Protein AF-A0A950Z7H7-F1 (afdb_monomer_lite)

Secondary structure (DSSP, 8-state):
-PPPHHHHHHHHHS-HHHHHHHHHHHHHHHHT--B---S-SS--GGGHHHHHHHHHT-SS-EEEEEEE-SSHHHHHHHHHHHHHH--EEEEEE--S-TTSPP-HHHHHHS-EEEEEEEPPPSEEEETTEEEE-GGGEEEEPP-S-EEESS-EET-S-TT--PPTT---EEES-BTTBS---EEEEEEEEE--TTEEEEEEEEE-SB-TTEEEEEEETTT--EEEEEESPPP-SS-EEEEE-PPTT--SEEEEEEEE---STTB-EEEEPPEEEEPPTT--

Foldseek 3Di:
DDDDPVVLCVLQVDAVCRVCVVVQVVLCVVVVAEEDEDPAQAFAQVCLVVVLVVQAVDLFKHKYKHFDQVDPRSVVRVVVNCVVFVKDWRDKAAFPCNPDHDDPSCSVRTTIITIIIGGHDQWHDDPNFIWGRPVQFPWFWDDPDKDDDQKDQVQDDPVADDDPPQRFKIKNHDPVGNQGWDKIKDDFTFDDLQWWKKKKKAFFPWQAQKKKFKAQPVPRHTQDIDHRPDHDPHIIIGTHNGDPPRDRTIMMMITFPDRDHRGMMMIGGMGIGHDPPPDD

pLDDT: mean 88.76, std 9.27, range [35.31, 98.31]

Radius of gyration: 23.66 Å; chains: 1; bounding box: 59×32×72 Å

Structure (mmCIF, N/CA/C/O backbone):
data_AF-A0A950Z7H7-F1
#
_entry.id   AF-A0A950Z7H7-F1
#
loop_
_atom_site.group_PDB
_atom_site.id
_atom_site.type_symbol
_atom_site.label_atom_id
_atom_site.label_alt_id
_atom_site.label_comp_id
_atom_site.label_asym_id
_atom_site.label_entity_id
_atom_site.label_seq_id
_atom_site.pdbx_PDB_ins_code
_atom_site.Cartn_x
_atom_site.Cartn_y
_atom_site.Cartn_z
_atom_site.occupancy
_atom_site.B_iso_or_equiv
_atom_site.auth_seq_id
_atom_site.auth_comp_id
_atom_site.auth_asym_id
_atom_site.auth_atom_id
_atom_site.pdbx_PDB_model_num
ATOM 1 N N . ALA A 1 1 ? 33.007 -2.041 -35.325 1.00 54.66 1 ALA A N 1
ATOM 2 C CA . ALA A 1 1 ? 32.155 -2.852 -36.220 1.00 54.66 1 ALA A CA 1
ATOM 3 C C . ALA A 1 1 ? 31.068 -1.957 -36.810 1.00 54.66 1 ALA A C 1
ATOM 5 O O . ALA A 1 1 ? 30.494 -1.171 -36.066 1.00 54.66 1 ALA A O 1
ATOM 6 N N . VAL A 1 2 ? 30.820 -2.013 -38.122 1.00 58.00 2 VAL A N 1
ATOM 7 C CA . VAL A 1 2 ? 29.750 -1.230 -38.767 1.00 58.00 2 VAL A CA 1
ATOM 8 C C . VAL A 1 2 ? 28.427 -1.964 -38.553 1.00 58.00 2 VAL A C 1
ATOM 10 O O . VAL A 1 2 ? 28.288 -3.114 -38.966 1.00 58.00 2 VAL A O 1
ATOM 13 N N . ILE A 1 3 ? 27.462 -1.327 -37.889 1.00 60.28 3 ILE A N 1
ATOM 14 C CA . ILE A 1 3 ? 26.111 -1.880 -37.741 1.00 60.28 3 ILE A CA 1
ATOM 15 C C . ILE A 1 3 ? 25.432 -1.806 -39.107 1.00 60.28 3 ILE A C 1
ATOM 17 O O . ILE A 1 3 ? 25.243 -0.722 -39.655 1.00 60.28 3 ILE A O 1
ATOM 21 N N . SER A 1 4 ? 25.085 -2.959 -39.683 1.00 69.50 4 SER A N 1
ATOM 22 C CA . SER A 1 4 ? 24.362 -2.978 -40.955 1.00 69.50 4 SER A CA 1
ATOM 23 C C . SER A 1 4 ? 22.941 -2.436 -40.775 1.00 69.50 4 SER A C 1
ATOM 25 O O . SER A 1 4 ? 22.287 -2.710 -39.767 1.00 69.50 4 SER A O 1
ATOM 27 N N . TYR A 1 5 ? 22.430 -1.731 -41.787 1.00 65.19 5 TYR A N 1
ATOM 28 C CA . TYR A 1 5 ? 21.062 -1.198 -41.816 1.00 65.19 5 TYR A CA 1
ATOM 29 C C . TYR A 1 5 ? 20.022 -2.279 -41.455 1.00 65.19 5 TYR A C 1
ATOM 31 O O . TYR A 1 5 ? 19.101 -2.022 -40.694 1.00 65.19 5 TYR A O 1
ATOM 39 N N . LYS A 1 6 ? 20.229 -3.537 -41.875 1.00 69.69 6 LYS A N 1
ATOM 40 C CA . LYS A 1 6 ? 19.340 -4.671 -41.560 1.00 69.69 6 LYS A CA 1
ATOM 41 C C . LYS A 1 6 ? 19.184 -4.944 -40.057 1.00 69.69 6 LYS A C 1
ATOM 43 O O . LYS A 1 6 ? 18.084 -5.277 -39.627 1.00 69.69 6 LYS A O 1
ATOM 48 N N . LEU A 1 7 ? 20.248 -4.794 -39.266 1.00 69.19 7 LEU A N 1
ATOM 49 C CA . LEU A 1 7 ? 20.199 -5.005 -37.812 1.00 69.19 7 LEU A CA 1
ATOM 50 C C . LEU A 1 7 ? 19.358 -3.929 -37.115 1.00 69.19 7 LEU A C 1
ATOM 52 O O . LEU A 1 7 ? 18.603 -4.228 -36.193 1.00 69.19 7 LEU A O 1
ATOM 56 N N . VAL A 1 8 ? 19.413 -2.698 -37.620 1.00 67.25 8 VAL A N 1
ATOM 57 C CA . VAL A 1 8 ? 18.597 -1.585 -37.124 1.00 67.25 8 VAL A CA 1
ATOM 58 C C . VAL A 1 8 ? 17.106 -1.861 -37.329 1.00 67.25 8 VAL A C 1
ATOM 60 O O . VAL A 1 8 ? 16.332 -1.728 -36.384 1.00 67.25 8 VAL A O 1
ATOM 63 N N . PHE A 1 9 ? 16.699 -2.348 -38.509 1.00 77.44 9 PHE A N 1
ATOM 64 C CA . PHE A 1 9 ? 15.294 -2.716 -38.756 1.00 77.44 9 PHE A CA 1
ATOM 65 C C . PHE A 1 9 ? 14.807 -3.822 -37.828 1.00 77.44 9 PHE A C 1
ATOM 67 O O . PHE A 1 9 ? 13.659 -3.785 -37.397 1.00 77.44 9 PHE A O 1
ATOM 74 N N . ILE A 1 10 ? 15.658 -4.796 -37.500 1.00 75.88 10 ILE A N 1
ATOM 75 C CA . ILE A 1 10 ? 15.305 -5.842 -36.532 1.00 75.88 10 ILE A CA 1
ATOM 76 C C . ILE A 1 10 ? 15.032 -5.215 -35.160 1.00 75.88 10 ILE A C 1
ATOM 78 O O . ILE A 1 10 ? 14.005 -5.509 -34.552 1.00 75.88 10 ILE A O 1
ATOM 82 N N . GLY A 1 11 ? 15.896 -4.299 -34.719 1.00 73.75 11 GLY A N 1
ATOM 83 C CA . GLY A 1 11 ? 15.723 -3.564 -33.468 1.00 73.75 11 GLY A CA 1
ATOM 84 C C . GLY A 1 11 ? 14.460 -2.704 -33.408 1.00 73.75 11 GLY A C 1
ATOM 85 O O . GLY A 1 11 ? 13.830 -2.619 -32.356 1.00 73.75 11 GLY A O 1
ATOM 86 N N . MET A 1 12 ? 14.066 -2.111 -34.536 1.00 80.50 12 MET A N 1
ATOM 87 C CA . MET A 1 12 ? 12.896 -1.233 -34.653 1.00 80.50 12 MET A CA 1
ATOM 88 C C . MET A 1 12 ? 11.562 -1.976 -34.807 1.00 80.50 12 MET A C 1
ATOM 90 O O . MET A 1 12 ? 10.513 -1.376 -34.595 1.00 80.50 12 MET A O 1
ATOM 94 N N . ARG A 1 13 ? 11.572 -3.258 -35.197 1.00 85.56 13 ARG A N 1
ATOM 95 C CA . ARG A 1 13 ? 10.343 -4.013 -35.512 1.00 85.56 13 ARG A CA 1
ATOM 96 C C . ARG A 1 13 ? 9.422 -4.232 -34.319 1.00 85.56 13 ARG A C 1
ATOM 98 O O . ARG A 1 13 ? 8.215 -4.313 -34.509 1.00 85.56 13 ARG A O 1
ATOM 105 N N . VAL A 1 14 ? 9.990 -4.387 -33.127 1.00 83.88 14 VAL A N 1
ATOM 106 C CA . VAL A 1 14 ? 9.240 -4.687 -31.903 1.00 83.88 14 VAL A CA 1
ATOM 107 C C . VAL A 1 14 ? 9.740 -3.761 -30.799 1.00 83.88 14 VAL A C 1
ATOM 109 O O . VAL A 1 14 ? 10.944 -3.796 -30.516 1.00 83.88 14 VAL A O 1
ATOM 112 N N . PRO A 1 15 ? 8.865 -2.952 -30.172 1.00 87.00 15 PRO A N 1
ATOM 113 C CA . PRO A 1 15 ? 9.229 -2.122 -29.031 1.00 87.00 15 PRO A CA 1
ATOM 114 C C . PRO A 1 15 ? 9.912 -2.940 -27.938 1.00 87.00 15 PRO A C 1
ATOM 116 O O . PRO A 1 15 ? 9.548 -4.087 -27.678 1.00 87.00 15 PRO A O 1
ATOM 119 N N . ILE A 1 16 ? 10.896 -2.353 -27.259 1.00 87.56 16 ILE A N 1
ATOM 120 C CA . ILE A 1 16 ? 11.647 -3.081 -26.233 1.00 87.56 16 ILE A CA 1
ATOM 121 C C . ILE A 1 16 ? 10.755 -3.602 -25.098 1.00 87.56 16 ILE A C 1
ATOM 123 O O . ILE A 1 16 ? 10.965 -4.722 -24.644 1.00 87.56 16 ILE A O 1
ATOM 127 N N . LYS A 1 17 ? 9.716 -2.849 -24.718 1.00 86.19 17 LYS A N 1
ATOM 128 C CA . LYS A 1 17 ? 8.725 -3.267 -23.714 1.00 86.19 17 LYS A CA 1
ATOM 129 C C . LYS A 1 17 ? 8.019 -4.563 -24.109 1.00 86.19 17 LYS A C 1
ATOM 131 O O . LYS A 1 17 ? 7.853 -5.461 -23.293 1.00 86.19 17 LYS A O 1
ATOM 136 N N . ASP A 1 18 ? 7.681 -4.709 -25.386 1.00 90.19 18 ASP A N 1
ATOM 137 C CA . ASP A 1 18 ? 7.044 -5.930 -25.882 1.00 90.19 18 ASP A CA 1
ATOM 138 C C . ASP A 1 18 ? 8.010 -7.115 -25.864 1.00 90.19 18 ASP A C 1
ATOM 140 O O . ASP A 1 18 ? 7.609 -8.228 -25.529 1.00 90.19 18 ASP A O 1
ATOM 144 N N . ARG A 1 19 ? 9.297 -6.875 -26.148 1.00 90.62 19 ARG A N 1
ATOM 145 C CA . ARG A 1 19 ? 10.341 -7.905 -26.032 1.00 90.62 19 ARG A CA 1
ATOM 146 C C . ARG A 1 19 ? 10.589 -8.322 -24.581 1.00 90.62 19 ARG A C 1
ATOM 148 O O . ARG A 1 19 ? 10.827 -9.499 -24.325 1.00 90.62 19 ARG A O 1
ATOM 155 N N . ALA A 1 20 ? 10.534 -7.376 -23.647 1.00 94.19 20 ALA A N 1
ATOM 156 C CA . ALA A 1 20 ? 10.809 -7.613 -22.235 1.00 94.19 20 ALA A CA 1
ATOM 157 C C . ALA A 1 20 ? 9.618 -8.215 -21.470 1.00 94.19 20 ALA A C 1
ATOM 159 O O . ALA A 1 20 ? 9.808 -8.758 -20.389 1.00 94.19 20 ALA A O 1
ATOM 160 N N . ARG A 1 21 ? 8.405 -8.203 -22.032 1.00 94.88 21 ARG A N 1
ATOM 161 C CA . ARG A 1 21 ? 7.162 -8.568 -21.332 1.00 94.88 21 ARG A CA 1
ATOM 162 C C . ARG A 1 21 ? 7.203 -9.902 -20.577 1.00 94.88 21 ARG A C 1
ATOM 164 O O . ARG A 1 21 ? 6.773 -9.970 -19.432 1.00 94.88 21 ARG A O 1
ATOM 171 N N . THR A 1 22 ? 7.726 -10.962 -21.198 1.00 96.00 22 THR A N 1
ATOM 172 C CA . THR A 1 22 ? 7.814 -12.286 -20.541 1.00 96.00 22 THR A CA 1
ATOM 173 C C . THR A 1 22 ? 8.810 -12.262 -19.378 1.00 96.00 22 THR A C 1
ATOM 175 O O . THR A 1 22 ? 8.569 -12.851 -18.328 1.00 96.00 22 THR A O 1
ATOM 178 N N . TYR A 1 23 ? 9.922 -11.544 -19.552 1.00 97.00 23 TYR A N 1
ATOM 179 C CA . TYR A 1 23 ? 10.919 -11.347 -18.504 1.00 97.00 23 TYR A CA 1
ATOM 180 C C . TYR A 1 23 ? 10.338 -10.537 -17.336 1.00 97.00 23 TYR A C 1
ATOM 182 O O . TYR A 1 23 ? 10.533 -10.892 -16.178 1.00 97.00 23 TYR A O 1
ATOM 190 N N . GLU A 1 24 ? 9.584 -9.482 -17.638 1.00 97.06 24 GLU A N 1
ATOM 191 C CA . GLU A 1 24 ? 8.926 -8.616 -16.658 1.00 97.06 24 GLU A CA 1
ATOM 192 C C . GLU A 1 24 ? 7.873 -9.353 -15.828 1.00 97.06 24 GLU A C 1
ATOM 194 O O . GLU A 1 24 ? 7.831 -9.178 -14.612 1.00 97.06 24 GLU A O 1
ATOM 199 N N . GLN A 1 25 ? 7.076 -10.225 -16.451 1.00 94.88 25 GLN A N 1
ATOM 200 C CA . GLN A 1 25 ? 6.118 -11.076 -15.738 1.00 94.88 25 GLN A CA 1
ATOM 201 C C . GLN A 1 25 ? 6.824 -11.977 -14.718 1.00 94.88 25 GLN A C 1
ATOM 203 O O . GLN A 1 25 ? 6.501 -11.933 -13.530 1.00 94.88 25 GLN A O 1
ATOM 208 N N . ALA A 1 26 ? 7.853 -12.710 -15.153 1.00 96.31 26 ALA A N 1
ATOM 209 C CA . ALA A 1 26 ? 8.643 -13.561 -14.265 1.00 96.31 26 ALA A CA 1
ATOM 210 C C . ALA A 1 26 ? 9.345 -12.755 -13.155 1.00 96.31 26 ALA A C 1
ATOM 212 O O . ALA A 1 26 ? 9.482 -13.222 -12.023 1.00 96.31 26 ALA A O 1
ATOM 213 N N . LEU A 1 27 ? 9.785 -11.531 -13.462 1.00 96.25 27 LEU A N 1
ATOM 214 C CA . LEU A 1 27 ? 10.425 -10.646 -12.496 1.00 96.25 27 LEU A CA 1
ATOM 215 C C . LEU A 1 27 ? 9.446 -10.178 -11.409 1.00 96.25 27 LEU A C 1
ATOM 217 O O . LEU A 1 27 ? 9.789 -10.249 -10.229 1.00 96.25 27 LEU A O 1
ATOM 221 N N . THR A 1 28 ? 8.242 -9.732 -11.777 1.00 92.94 28 THR A N 1
ATOM 222 C CA . THR A 1 28 ? 7.210 -9.318 -10.811 1.00 92.94 28 THR A CA 1
ATOM 223 C C . THR A 1 28 ? 6.776 -10.474 -9.916 1.00 92.94 28 THR A C 1
ATOM 225 O O . THR A 1 28 ? 6.607 -10.271 -8.714 1.00 92.94 28 THR A O 1
ATOM 228 N N . GLU A 1 29 ? 6.651 -11.687 -10.458 1.00 90.06 29 GLU A N 1
ATOM 229 C CA . GLU A 1 29 ? 6.349 -12.884 -9.666 1.00 90.06 29 GLU A CA 1
ATOM 230 C C . GLU A 1 29 ? 7.465 -13.200 -8.663 1.00 90.06 29 GLU A C 1
ATOM 232 O O . GLU A 1 29 ? 7.196 -13.412 -7.479 1.00 90.06 29 GLU A O 1
ATOM 237 N N . ARG A 1 30 ? 8.727 -13.176 -9.112 1.00 94.56 30 ARG A N 1
ATOM 238 C CA . ARG A 1 30 ? 9.887 -13.485 -8.267 1.00 94.56 30 ARG A CA 1
ATOM 239 C C . ARG A 1 30 ? 10.104 -12.455 -7.163 1.00 94.56 30 ARG A C 1
ATOM 241 O O . ARG A 1 30 ? 10.389 -12.822 -6.027 1.00 94.56 30 ARG A O 1
ATOM 248 N N . GLU A 1 31 ? 10.021 -11.171 -7.494 1.00 93.06 31 GLU A N 1
ATOM 249 C CA . GLU A 1 31 ? 10.290 -10.087 -6.543 1.00 93.06 31 GLU A CA 1
ATOM 250 C C . GLU A 1 31 ? 9.068 -9.714 -5.696 1.00 93.06 31 GLU A C 1
ATOM 252 O O . GLU A 1 31 ? 9.228 -8.981 -4.716 1.00 93.06 31 GLU A O 1
ATOM 257 N N . GLN A 1 32 ? 7.876 -10.203 -6.063 1.00 89.56 32 GLN A N 1
ATOM 258 C CA . GLN A 1 32 ? 6.591 -9.856 -5.447 1.00 89.56 32 GLN A CA 1
ATOM 259 C C . GLN A 1 32 ? 6.361 -8.338 -5.392 1.00 89.56 32 GLN A C 1
ATOM 261 O O . GLN A 1 32 ? 5.875 -7.801 -4.399 1.00 89.56 32 GLN A O 1
ATOM 266 N N . ALA A 1 33 ? 6.752 -7.641 -6.459 1.00 90.12 33 ALA A N 1
ATOM 267 C CA . ALA A 1 33 ? 6.661 -6.192 -6.573 1.00 90.12 33 ALA A CA 1
ATOM 268 C C . ALA A 1 33 ? 6.187 -5.804 -7.985 1.00 90.12 33 ALA A C 1
ATOM 270 O O . ALA A 1 33 ? 6.689 -6.355 -8.977 1.00 90.12 33 ALA A O 1
ATOM 271 N N . PRO A 1 34 ? 5.219 -4.879 -8.108 1.00 92.31 34 PRO A N 1
ATOM 272 C CA . PRO A 1 34 ? 4.720 -4.454 -9.406 1.00 92.31 34 PRO A CA 1
ATOM 273 C C . PRO A 1 34 ? 5.768 -3.620 -10.148 1.00 92.31 34 PRO A C 1
ATOM 275 O O . PRO A 1 34 ? 6.518 -2.849 -9.545 1.00 92.31 34 PRO A O 1
ATOM 278 N N . ILE A 1 35 ? 5.783 -3.744 -11.476 1.00 94.69 35 ILE A N 1
ATOM 279 C CA . ILE A 1 35 ? 6.548 -2.846 -12.342 1.00 94.69 35 ILE A CA 1
ATOM 280 C C . ILE A 1 35 ? 5.757 -1.555 -12.561 1.00 94.69 35 ILE A C 1
ATOM 282 O O . ILE A 1 35 ? 4.585 -1.583 -12.938 1.00 94.69 35 ILE A O 1
ATOM 286 N N . VAL A 1 36 ? 6.412 -0.418 -12.342 1.00 93.06 36 VAL A N 1
ATOM 287 C CA . VAL A 1 36 ? 5.852 0.923 -12.518 1.00 93.06 36 VAL A CA 1
ATOM 288 C C . VAL A 1 36 ? 6.721 1.685 -13.502 1.00 93.06 36 VAL A C 1
ATOM 290 O O . VAL A 1 36 ? 7.908 1.885 -13.260 1.00 93.06 36 VAL A O 1
ATOM 293 N N . TYR A 1 37 ? 6.126 2.126 -14.609 1.00 91.12 37 TYR A N 1
ATOM 294 C CA . TYR A 1 37 ? 6.821 2.938 -15.603 1.00 91.12 37 TYR A CA 1
ATOM 295 C C . TYR A 1 37 ? 6.697 4.424 -15.244 1.00 91.12 37 TYR A C 1
ATOM 297 O O . TYR A 1 37 ? 5.590 4.964 -15.305 1.00 91.12 37 TYR A O 1
ATOM 305 N N . PRO A 1 38 ? 7.795 5.101 -14.875 1.00 86.69 38 PRO A N 1
ATOM 306 C CA . PRO A 1 38 ? 7.806 6.536 -14.642 1.00 86.69 38 PRO A CA 1
ATOM 307 C C . PRO A 1 38 ? 7.630 7.285 -15.962 1.00 86.69 38 PRO A C 1
ATOM 309 O O . PRO A 1 38 ? 7.834 6.740 -17.048 1.00 86.69 38 PRO A O 1
ATOM 312 N N . ALA A 1 39 ? 7.328 8.580 -15.866 1.00 85.25 39 ALA A N 1
ATOM 313 C CA . ALA A 1 39 ? 7.222 9.453 -17.034 1.00 85.25 39 ALA A CA 1
ATOM 314 C C . ALA A 1 39 ? 8.522 9.516 -17.863 1.00 85.25 39 ALA A C 1
ATOM 316 O O . ALA A 1 39 ? 8.480 9.794 -19.060 1.00 85.25 39 ALA A O 1
ATOM 317 N N . ARG A 1 40 ? 9.681 9.263 -17.236 1.00 86.19 40 ARG A N 1
ATOM 318 C CA . ARG A 1 40 ? 10.997 9.239 -17.885 1.00 86.19 40 ARG A CA 1
ATOM 319 C C . ARG A 1 40 ? 11.655 7.875 -17.718 1.00 86.19 40 ARG A C 1
ATOM 321 O O . ARG A 1 40 ? 11.969 7.474 -16.607 1.00 86.19 40 ARG A O 1
ATOM 328 N N . GLU A 1 41 ? 11.927 7.217 -18.839 1.00 85.44 41 GLU A N 1
ATOM 329 C CA . GLU A 1 41 ? 12.528 5.873 -18.889 1.00 85.44 41 GLU A CA 1
ATOM 330 C C . GLU A 1 41 ? 14.052 5.870 -18.713 1.00 85.44 41 GLU A C 1
ATOM 332 O O . GLU A 1 41 ? 14.649 4.814 -18.543 1.00 85.44 41 GLU A O 1
ATOM 337 N N . LEU A 1 42 ? 14.702 7.034 -18.775 1.00 88.31 42 LEU A N 1
ATOM 338 C CA . LEU A 1 42 ? 16.124 7.175 -18.477 1.00 88.31 42 LEU A CA 1
ATOM 339 C C . LEU A 1 42 ? 16.295 7.998 -17.208 1.00 88.31 42 LEU A C 1
ATOM 341 O O . LEU A 1 42 ? 15.835 9.143 -17.118 1.00 88.31 42 LEU A O 1
ATOM 345 N N . PHE A 1 43 ? 17.011 7.424 -16.253 1.00 89.19 43 PHE A N 1
ATOM 346 C CA . PHE A 1 43 ? 17.419 8.148 -15.065 1.00 89.19 43 PHE A CA 1
ATOM 347 C C . PHE A 1 43 ? 18.652 8.993 -15.357 1.00 89.19 43 PHE A C 1
ATOM 349 O O . PHE A 1 43 ? 19.630 8.547 -15.960 1.00 89.19 43 PHE A O 1
ATOM 356 N N . VAL A 1 44 ? 18.603 10.227 -14.882 1.00 89.00 44 VAL A N 1
ATOM 357 C CA . VAL A 1 44 ? 19.677 11.211 -14.934 1.00 89.00 44 VAL A CA 1
ATOM 358 C C . VAL A 1 44 ? 19.817 11.827 -13.541 1.00 89.00 44 VAL A C 1
ATOM 360 O O . VAL A 1 44 ? 18.846 11.847 -12.791 1.00 89.00 44 VAL A O 1
ATOM 363 N N . PRO A 1 45 ? 20.975 12.387 -13.154 1.00 85.12 45 PRO A N 1
ATOM 364 C CA . PRO A 1 45 ? 21.135 12.945 -11.809 1.00 85.12 45 PRO A CA 1
ATOM 365 C C . PRO A 1 45 ? 20.055 13.976 -11.439 1.00 85.12 45 PRO A C 1
ATOM 367 O O . PRO A 1 45 ? 19.639 14.044 -10.293 1.00 85.12 45 PRO A O 1
ATOM 370 N N . GLY A 1 46 ? 19.555 14.735 -12.421 1.00 85.25 46 GLY A N 1
ATOM 371 C CA . GLY A 1 46 ? 18.517 15.746 -12.214 1.00 85.25 46 GLY A CA 1
ATOM 372 C C . GLY A 1 46 ? 17.085 15.227 -12.033 1.00 85.25 46 GLY A C 1
ATOM 373 O O . GLY A 1 46 ? 16.204 16.055 -11.853 1.00 85.25 46 GLY A O 1
ATOM 374 N N . ASN A 1 47 ? 16.822 13.915 -12.120 1.00 88.25 47 ASN A N 1
ATOM 375 C CA . ASN A 1 47 ? 15.482 13.347 -11.892 1.00 88.25 47 ASN A CA 1
ATOM 376 C C . ASN A 1 47 ? 15.451 12.192 -10.880 1.00 88.25 47 ASN A C 1
ATOM 378 O O . ASN A 1 47 ? 14.434 11.511 -10.771 1.00 88.25 47 ASN A O 1
ATOM 382 N N . VAL A 1 48 ? 16.535 11.970 -10.130 1.00 87.19 48 VAL A N 1
ATOM 383 C CA . VAL A 1 48 ? 16.587 10.916 -9.102 1.00 87.19 48 VAL A CA 1
ATOM 384 C C . VAL A 1 48 ? 15.497 11.123 -8.046 1.00 87.19 48 VAL A C 1
ATOM 386 O O . VAL A 1 48 ? 14.820 10.164 -7.686 1.00 87.19 48 VAL A O 1
ATOM 389 N N . ASP A 1 49 ? 15.272 12.365 -7.613 1.00 87.31 49 ASP A N 1
ATOM 390 C CA . ASP A 1 49 ? 14.249 12.687 -6.611 1.00 87.31 49 ASP A CA 1
ATOM 391 C C . ASP A 1 49 ? 12.825 12.449 -7.135 1.00 87.31 49 ASP A C 1
ATOM 393 O O . ASP A 1 49 ? 11.980 11.921 -6.415 1.00 87.31 49 ASP A O 1
ATOM 397 N N . GLU A 1 50 ? 12.564 12.760 -8.411 1.00 87.56 50 GLU A N 1
ATOM 398 C CA . GLU A 1 50 ? 11.275 12.471 -9.059 1.00 87.56 50 GLU A CA 1
ATOM 399 C C . GLU A 1 50 ? 11.007 10.962 -9.094 1.00 87.56 50 GLU A C 1
ATOM 401 O O . GLU A 1 50 ? 9.900 10.514 -8.806 1.00 87.56 50 GLU A O 1
ATOM 406 N N . VAL A 1 51 ? 12.028 10.162 -9.416 1.00 86.44 51 VAL A N 1
ATOM 407 C CA . VAL A 1 51 ? 11.941 8.695 -9.428 1.00 86.44 51 VAL A CA 1
ATOM 408 C C . VAL A 1 51 ? 11.722 8.150 -8.018 1.00 86.44 51 VAL A C 1
ATOM 410 O O . VAL A 1 51 ? 10.902 7.253 -7.830 1.00 86.44 51 VAL A O 1
ATOM 413 N N . ALA A 1 52 ? 12.422 8.699 -7.024 1.00 86.38 52 ALA A N 1
ATOM 414 C CA . ALA A 1 52 ? 12.254 8.329 -5.625 1.00 86.38 52 ALA A CA 1
ATOM 415 C C . ALA A 1 52 ? 10.826 8.607 -5.131 1.00 86.38 52 ALA A C 1
ATOM 417 O O . ALA A 1 52 ? 10.253 7.772 -4.429 1.00 86.38 52 ALA A O 1
ATOM 418 N N . ALA A 1 53 ? 10.234 9.734 -5.540 1.00 87.19 53 ALA A N 1
ATOM 419 C CA . ALA A 1 53 ? 8.871 10.109 -5.178 1.00 87.19 53 ALA A CA 1
ATOM 420 C C . ALA A 1 53 ? 7.826 9.084 -5.654 1.00 87.19 53 ALA A C 1
ATOM 422 O O . ALA A 1 53 ? 6.884 8.803 -4.920 1.00 87.19 53 ALA A O 1
ATOM 423 N N . VAL A 1 54 ? 8.037 8.425 -6.804 1.00 85.88 54 VAL A N 1
ATOM 424 C CA . VAL A 1 54 ? 7.122 7.377 -7.311 1.00 85.88 54 VAL A CA 1
ATOM 425 C C . VAL A 1 54 ? 6.929 6.234 -6.305 1.00 85.88 54 VAL A C 1
ATOM 427 O O . VAL A 1 54 ? 5.847 5.651 -6.236 1.00 85.88 54 VAL A O 1
ATOM 430 N N . ALA A 1 55 ? 7.964 5.900 -5.528 1.00 85.50 55 ALA A N 1
ATOM 431 C CA . ALA A 1 55 ? 7.881 4.872 -4.494 1.00 85.50 55 ALA A CA 1
ATOM 432 C C . ALA A 1 55 ? 7.280 5.392 -3.178 1.00 85.50 55 ALA A C 1
ATOM 434 O O . ALA A 1 55 ? 6.706 4.607 -2.431 1.00 85.50 55 ALA A O 1
ATOM 435 N N . GLN A 1 56 ? 7.389 6.696 -2.891 1.00 82.75 56 GLN A N 1
ATOM 436 C CA . GLN A 1 56 ? 6.856 7.303 -1.662 1.00 82.75 56 GLN A CA 1
ATOM 437 C C . GLN A 1 56 ? 5.325 7.330 -1.621 1.00 82.75 56 GLN A C 1
ATOM 439 O O . GLN A 1 56 ? 4.740 7.288 -0.543 1.00 82.75 56 GLN A O 1
ATOM 444 N N . ASP A 1 57 ? 4.678 7.315 -2.782 1.00 76.56 57 ASP A N 1
ATOM 445 C CA . ASP A 1 57 ? 3.218 7.343 -2.884 1.00 76.56 57 ASP A CA 1
ATOM 446 C C . ASP A 1 57 ? 2.580 5.943 -2.841 1.00 76.56 57 ASP A C 1
ATOM 448 O O . ASP A 1 57 ? 1.387 5.792 -3.113 1.00 76.56 57 ASP A O 1
ATOM 452 N N . ARG A 1 58 ? 3.358 4.891 -2.544 1.00 79.25 58 ARG A N 1
ATOM 453 C CA . ARG A 1 58 ? 2.888 3.500 -2.602 1.00 79.25 58 ARG A CA 1
ATOM 454 C C . ARG A 1 58 ? 3.198 2.718 -1.325 1.00 79.25 58 ARG A C 1
ATOM 456 O O . ARG A 1 58 ? 4.294 2.834 -0.794 1.00 79.25 58 ARG A O 1
ATOM 463 N N . PRO A 1 59 ? 2.269 1.887 -0.821 1.00 77.31 59 PRO A N 1
ATOM 464 C CA . PRO A 1 59 ? 2.516 1.065 0.366 1.00 77.31 59 PRO A CA 1
ATOM 465 C C . PRO A 1 59 ? 3.560 -0.039 0.157 1.00 77.31 59 PRO A C 1
ATOM 467 O O . PRO A 1 59 ? 4.172 -0.512 1.125 1.00 77.31 59 PRO A O 1
ATOM 470 N N . GLU A 1 60 ? 3.707 -0.498 -1.081 1.00 85.12 60 GLU A N 1
ATOM 471 C CA . GLU A 1 60 ? 4.592 -1.580 -1.483 1.00 85.12 60 GLU A CA 1
ATOM 472 C C . GLU A 1 60 ? 5.901 -1.096 -2.110 1.00 85.12 60 GLU A C 1
ATOM 474 O O . GLU A 1 60 ? 6.003 -0.006 -2.673 1.00 85.12 60 GLU A O 1
ATOM 479 N N . ASP A 1 61 ? 6.909 -1.965 -2.059 1.00 90.88 61 ASP A N 1
ATOM 480 C CA . ASP A 1 61 ? 8.073 -1.822 -2.923 1.00 90.88 61 ASP A CA 1
ATOM 481 C C . ASP A 1 61 ? 7.640 -1.926 -4.384 1.00 90.88 61 ASP A C 1
ATOM 483 O O . ASP A 1 61 ? 6.802 -2.756 -4.743 1.00 90.88 61 ASP A O 1
ATOM 487 N N . ILE A 1 62 ? 8.285 -1.149 -5.244 1.00 93.19 62 ILE A N 1
ATOM 488 C CA . ILE A 1 62 ? 8.023 -1.166 -6.681 1.00 93.19 62 ILE A CA 1
ATOM 489 C C . ILE A 1 62 ? 9.286 -1.475 -7.460 1.00 93.19 62 ILE A C 1
ATOM 491 O O . ILE A 1 62 ? 10.401 -1.234 -6.999 1.00 93.19 62 ILE A O 1
ATOM 495 N N . ILE A 1 63 ? 9.111 -1.988 -8.671 1.00 96.38 63 ILE A N 1
ATOM 496 C CA . ILE A 1 63 ? 10.190 -2.156 -9.637 1.00 96.38 63 ILE A CA 1
ATOM 497 C C . ILE A 1 63 ? 10.046 -1.065 -10.683 1.00 96.38 63 ILE A C 1
ATOM 499 O O . ILE A 1 63 ? 8.995 -0.922 -11.301 1.00 96.38 63 ILE A O 1
ATOM 503 N N . VAL A 1 64 ? 11.116 -0.323 -10.918 1.00 95.38 64 VAL A N 1
ATOM 504 C CA . VAL A 1 64 ? 11.161 0.700 -11.947 1.00 95.38 64 VAL A CA 1
ATOM 505 C C . VAL A 1 64 ? 12.173 0.307 -13.024 1.00 95.38 64 VAL A C 1
ATOM 507 O O . VAL A 1 64 ? 13.344 0.076 -12.704 1.00 95.38 64 VAL A O 1
ATOM 510 N N . PRO A 1 65 ? 11.753 0.206 -14.296 1.00 95.50 65 PRO A N 1
ATOM 511 C CA . PRO A 1 65 ? 12.666 -0.005 -15.403 1.00 95.50 65 PRO A CA 1
ATOM 512 C C . PRO A 1 65 ? 13.339 1.315 -15.787 1.00 95.50 65 PRO A C 1
ATOM 514 O O . PRO A 1 65 ? 12.684 2.351 -15.897 1.00 95.50 65 PRO A O 1
ATOM 517 N N . THR A 1 66 ? 14.642 1.261 -16.042 1.00 94.25 66 THR A N 1
ATOM 518 C CA . THR A 1 66 ? 15.410 2.353 -16.647 1.00 94.25 66 THR A CA 1
ATOM 519 C C . THR A 1 66 ? 16.273 1.820 -17.777 1.00 94.25 66 THR A C 1
ATOM 521 O O . THR A 1 66 ? 16.778 0.697 -17.714 1.00 94.25 66 THR A O 1
ATOM 524 N N . HIS A 1 67 ? 16.492 2.632 -18.805 1.00 93.06 67 HIS A N 1
ATOM 525 C CA . HIS A 1 67 ? 17.501 2.333 -19.810 1.00 93.06 67 HIS A CA 1
ATOM 526 C C . HIS A 1 67 ? 18.887 2.232 -19.174 1.00 93.06 67 HIS A C 1
ATOM 528 O O . HIS A 1 67 ? 19.265 3.044 -18.325 1.00 93.06 67 HIS A O 1
ATOM 534 N N . ASP A 1 68 ? 19.635 1.230 -19.618 1.00 91.44 68 ASP A N 1
ATOM 535 C CA . ASP A 1 68 ? 21.029 1.024 -19.279 1.00 91.44 68 ASP A CA 1
ATOM 536 C C . ASP A 1 68 ? 21.849 0.890 -20.561 1.00 91.44 68 ASP A C 1
ATOM 538 O O . ASP A 1 68 ? 21.573 0.066 -21.434 1.00 91.44 68 ASP A O 1
ATOM 542 N N . TYR A 1 69 ? 22.864 1.734 -20.672 1.00 88.50 69 TYR A N 1
ATOM 543 C CA . TYR A 1 69 ? 23.794 1.757 -21.795 1.00 88.50 69 TYR A CA 1
ATOM 544 C C . TYR A 1 69 ? 25.144 1.134 -21.421 1.00 88.50 69 TYR A C 1
ATOM 546 O O . TYR A 1 69 ? 26.088 1.183 -22.208 1.00 88.50 69 TYR A O 1
ATOM 554 N N . ASN A 1 70 ? 25.231 0.527 -20.229 1.00 84.00 70 ASN A N 1
ATOM 555 C CA . ASN A 1 70 ? 26.434 -0.089 -19.682 1.00 84.00 70 ASN A CA 1
ATOM 556 C C . ASN A 1 70 ? 27.640 0.871 -19.643 1.00 84.00 70 ASN A C 1
ATOM 558 O O . ASN A 1 70 ? 28.795 0.458 -19.773 1.00 84.00 70 ASN A O 1
ATOM 562 N N . ASP A 1 71 ? 27.373 2.161 -19.448 1.00 85.94 71 ASP A N 1
ATOM 563 C CA . ASP A 1 71 ? 28.380 3.215 -19.431 1.00 85.94 71 ASP A CA 1
ATOM 564 C C . ASP A 1 71 ? 28.586 3.773 -18.003 1.00 85.94 71 ASP A C 1
ATOM 566 O O . ASP A 1 71 ? 27.805 3.494 -17.085 1.00 85.94 71 ASP A O 1
ATOM 570 N N . PRO A 1 72 ? 29.664 4.540 -17.754 1.00 88.50 72 PRO A N 1
ATOM 571 C CA . PRO A 1 72 ? 29.914 5.118 -16.434 1.00 88.50 72 PRO A CA 1
ATOM 572 C C . PRO A 1 72 ? 28.819 6.080 -15.943 1.00 88.50 72 PRO A C 1
ATOM 574 O O . PRO A 1 72 ? 28.653 6.244 -14.734 1.00 88.50 72 PRO A O 1
ATOM 577 N N . TYR A 1 73 ? 28.083 6.722 -16.851 1.00 89.38 73 TYR A N 1
ATOM 578 C CA . TYR A 1 73 ? 27.018 7.662 -16.522 1.00 89.38 73 TYR A CA 1
ATOM 579 C C . TYR A 1 73 ? 25.792 6.934 -15.961 1.00 89.38 73 TYR A C 1
ATOM 581 O O . TYR A 1 73 ? 25.376 7.256 -14.846 1.00 89.38 73 TYR A O 1
ATOM 589 N N . THR A 1 74 ? 25.261 5.913 -16.647 1.00 89.94 74 THR A N 1
ATOM 590 C CA . THR A 1 74 ? 24.094 5.150 -16.150 1.00 89.94 74 THR A CA 1
ATOM 591 C C . THR A 1 74 ? 24.397 4.458 -14.821 1.00 89.94 74 THR A C 1
ATOM 593 O O . THR A 1 74 ? 23.575 4.484 -13.902 1.00 89.94 74 THR A O 1
ATOM 596 N N . ARG A 1 75 ? 25.620 3.938 -14.652 1.00 90.69 75 ARG A N 1
ATOM 597 C CA . ARG A 1 75 ? 26.081 3.361 -13.376 1.00 90.69 75 ARG A CA 1
ATOM 598 C C . ARG A 1 75 ? 26.137 4.391 -12.251 1.00 90.69 75 ARG A C 1
ATOM 600 O O . ARG A 1 75 ? 25.701 4.099 -11.140 1.00 90.69 75 ARG A O 1
ATOM 607 N N . ARG A 1 76 ? 26.653 5.597 -12.517 1.00 91.75 76 ARG A N 1
ATOM 608 C CA . ARG A 1 76 ? 26.713 6.675 -11.517 1.00 91.75 76 ARG A CA 1
ATOM 609 C C . ARG A 1 76 ? 25.317 7.071 -11.042 1.00 91.75 76 ARG A C 1
ATOM 611 O O . ARG A 1 76 ? 25.126 7.252 -9.844 1.00 91.75 76 ARG A O 1
ATOM 618 N N . VAL A 1 77 ? 24.359 7.188 -11.960 1.00 91.75 77 VAL A N 1
ATOM 619 C CA . VAL A 1 77 ? 22.969 7.513 -11.610 1.00 91.75 77 VAL A CA 1
ATOM 620 C C . VAL A 1 77 ? 22.349 6.416 -10.751 1.00 91.75 77 VAL A C 1
ATOM 622 O O . VAL A 1 77 ? 21.717 6.718 -9.744 1.00 91.75 77 VAL A O 1
ATOM 625 N N . PHE A 1 78 ? 22.576 5.147 -11.096 1.00 93.00 78 PHE A N 1
ATOM 626 C CA . PHE A 1 78 ? 22.100 4.034 -10.281 1.00 93.00 78 PHE A CA 1
ATOM 627 C C . PHE A 1 78 ? 22.697 4.048 -8.865 1.00 93.00 78 PHE A C 1
ATOM 629 O O . PHE A 1 78 ? 21.960 3.888 -7.895 1.00 93.00 78 PHE A O 1
ATOM 636 N N . HIS A 1 79 ? 24.002 4.300 -8.721 1.00 92.94 79 HIS A N 1
ATOM 637 C CA . HIS A 1 79 ? 24.628 4.425 -7.402 1.00 92.94 79 HIS A CA 1
ATOM 638 C C . HIS A 1 79 ? 24.048 5.575 -6.578 1.00 92.94 79 HIS A C 1
ATOM 640 O O . HIS A 1 79 ? 23.863 5.428 -5.372 1.00 92.94 79 HIS A O 1
ATOM 646 N N . GLU A 1 80 ? 23.737 6.701 -7.216 1.00 91.50 80 GLU A N 1
ATOM 647 C CA . GLU A 1 80 ? 23.097 7.825 -6.539 1.00 91.50 80 GLU A CA 1
ATOM 648 C C . GLU A 1 80 ? 21.677 7.474 -6.084 1.00 91.50 80 GLU A C 1
ATOM 650 O O . GLU A 1 80 ? 21.323 7.706 -4.930 1.00 91.50 80 GLU A O 1
ATOM 655 N N . LEU A 1 81 ? 20.892 6.821 -6.943 1.00 90.81 81 LEU A N 1
ATOM 656 C CA . LEU A 1 81 ? 19.561 6.329 -6.593 1.00 90.81 81 LEU A CA 1
ATOM 657 C C . LEU A 1 81 ? 19.623 5.328 -5.428 1.00 90.81 81 LEU A C 1
ATOM 659 O O . LEU A 1 81 ? 18.852 5.446 -4.476 1.00 90.81 81 LEU A O 1
ATOM 663 N N . GLN A 1 82 ? 20.576 4.393 -5.452 1.00 93.19 82 GLN A N 1
ATOM 664 C CA . GLN A 1 82 ? 20.839 3.456 -4.357 1.00 93.19 82 GLN A CA 1
ATOM 665 C C . GLN A 1 82 ? 21.207 4.185 -3.058 1.00 93.19 82 GLN A C 1
ATOM 667 O O . GLN A 1 82 ? 20.707 3.824 -1.995 1.00 93.19 82 GLN A O 1
ATOM 672 N N . ARG A 1 83 ? 22.038 5.229 -3.130 1.00 91.38 83 ARG A N 1
ATOM 673 C CA . ARG A 1 83 ? 22.445 6.032 -1.969 1.00 91.38 83 ARG A CA 1
ATOM 674 C C . ARG A 1 83 ? 21.271 6.795 -1.350 1.00 91.38 83 ARG A C 1
ATOM 676 O O . ARG A 1 83 ? 21.179 6.856 -0.129 1.00 91.38 83 ARG A O 1
ATOM 683 N N . VAL A 1 84 ? 20.410 7.391 -2.175 1.00 88.81 84 VAL A N 1
ATOM 684 C CA . VAL A 1 84 ? 19.295 8.240 -1.719 1.00 88.81 84 VAL A CA 1
ATOM 685 C C . VAL A 1 84 ? 18.121 7.410 -1.206 1.00 88.81 84 VAL A C 1
ATOM 687 O O . VAL A 1 84 ? 17.496 7.776 -0.217 1.00 88.81 84 VAL A O 1
ATOM 690 N N . THR A 1 85 ? 17.823 6.288 -1.859 1.00 88.69 85 THR A N 1
ATOM 691 C CA . THR A 1 85 ? 16.574 5.547 -1.615 1.00 88.69 85 THR A CA 1
ATOM 692 C C . THR A 1 85 ? 16.780 4.162 -1.017 1.00 88.69 85 THR A C 1
ATOM 694 O O . THR A 1 85 ? 15.814 3.541 -0.594 1.00 88.69 85 THR A O 1
ATOM 697 N N . GLY A 1 86 ? 18.007 3.635 -0.995 1.00 91.31 86 GLY A N 1
ATOM 698 C CA . GLY A 1 86 ? 18.248 2.220 -0.698 1.00 91.31 86 GLY A CA 1
ATOM 699 C C . GLY A 1 86 ? 17.851 1.283 -1.845 1.00 91.31 86 GLY A C 1
ATOM 700 O O . GLY A 1 86 ? 17.710 0.079 -1.629 1.00 91.31 86 GLY A O 1
ATOM 701 N N . ALA A 1 87 ? 17.653 1.819 -3.054 1.00 94.56 87 ALA A N 1
ATOM 702 C CA . ALA A 1 87 ? 17.327 1.042 -4.240 1.00 94.56 87 ALA A CA 1
ATOM 703 C C . ALA A 1 87 ? 18.323 -0.093 -4.502 1.00 94.56 87 ALA A C 1
ATOM 705 O O . ALA A 1 87 ? 19.528 0.053 -4.293 1.00 94.56 87 ALA A O 1
ATOM 706 N N . ARG A 1 88 ? 17.829 -1.206 -5.049 1.00 96.19 88 ARG A N 1
ATOM 707 C CA . ARG A 1 88 ? 18.674 -2.326 -5.484 1.00 96.19 88 ARG A CA 1
ATOM 708 C C . ARG A 1 88 ? 18.320 -2.778 -6.888 1.00 96.19 88 ARG A C 1
ATOM 710 O O . ARG A 1 88 ? 17.159 -2.750 -7.286 1.00 96.19 88 ARG A O 1
ATOM 717 N N . GLU A 1 89 ? 19.315 -3.235 -7.631 1.00 96.75 89 GLU A N 1
ATOM 718 C CA . GLU A 1 89 ? 19.074 -3.885 -8.911 1.00 96.75 89 GLU A CA 1
ATOM 719 C C . GLU A 1 89 ? 18.449 -5.258 -8.665 1.00 96.75 89 GLU A C 1
ATOM 721 O O . GLU A 1 89 ? 18.904 -6.022 -7.811 1.00 96.75 89 GLU A O 1
ATOM 726 N N . VAL A 1 90 ? 17.382 -5.550 -9.399 1.00 97.69 90 VAL A N 1
ATOM 727 C CA . VAL A 1 90 ? 16.682 -6.838 -9.337 1.00 97.69 90 VAL A CA 1
ATOM 728 C C . VAL A 1 90 ? 16.676 -7.551 -10.674 1.00 97.69 90 VAL A C 1
ATOM 730 O O . VAL A 1 90 ? 16.368 -8.734 -10.743 1.00 97.69 90 VAL A O 1
ATOM 733 N N . GLY A 1 91 ? 17.042 -6.885 -11.760 1.00 96.94 91 GLY A N 1
ATOM 734 C CA . GLY A 1 91 ? 17.060 -7.539 -13.051 1.00 96.94 91 GLY A CA 1
ATOM 735 C C . GLY A 1 91 ? 17.716 -6.711 -14.129 1.00 96.94 91 GLY A C 1
ATOM 736 O O . GLY A 1 91 ? 17.824 -5.492 -14.025 1.00 96.94 91 GLY A O 1
ATOM 737 N N . HIS A 1 92 ? 18.085 -7.401 -15.199 1.00 96.25 92 HIS A N 1
ATOM 738 C CA . HIS A 1 92 ? 18.668 -6.794 -16.376 1.00 96.25 92 HIS A CA 1
ATOM 739 C C . HIS A 1 92 ? 18.185 -7.535 -17.624 1.00 96.25 92 HIS A C 1
ATOM 741 O O . HIS A 1 92 ? 18.418 -8.734 -17.781 1.00 96.25 92 HIS A O 1
ATOM 747 N N . PHE A 1 93 ? 17.518 -6.811 -18.517 1.00 95.19 93 PHE A N 1
ATOM 748 C CA . PHE A 1 93 ? 17.121 -7.297 -19.830 1.00 95.19 93 PHE A CA 1
ATOM 749 C C . PHE A 1 93 ? 18.090 -6.744 -20.871 1.00 95.19 93 PHE A C 1
ATOM 751 O O . PHE A 1 93 ? 18.162 -5.536 -21.100 1.00 95.19 93 PHE A O 1
ATOM 758 N N . ALA A 1 94 ? 18.872 -7.635 -21.473 1.00 91.94 94 ALA A N 1
ATOM 759 C CA . ALA A 1 94 ? 19.944 -7.246 -22.374 1.00 91.94 94 ALA A CA 1
ATOM 760 C C . ALA A 1 94 ? 19.424 -6.574 -23.655 1.00 91.94 94 ALA A C 1
ATOM 762 O O . ALA A 1 94 ? 18.352 -6.892 -24.173 1.00 91.94 94 ALA A O 1
ATOM 763 N N . SER A 1 95 ? 20.245 -5.675 -24.201 1.00 89.31 95 SER A N 1
ATOM 764 C CA . SER A 1 95 ? 20.075 -5.182 -25.566 1.00 89.31 95 SER A CA 1
ATOM 765 C C . SER A 1 95 ? 20.136 -6.342 -26.568 1.00 89.31 95 SER A C 1
ATOM 767 O O . SER A 1 95 ? 20.812 -7.342 -26.335 1.00 89.31 95 SER A O 1
ATOM 769 N N . LEU A 1 96 ? 19.509 -6.171 -27.736 1.00 87.50 96 LEU A N 1
ATOM 770 C CA . LEU A 1 96 ? 19.716 -7.064 -28.885 1.00 87.50 96 LEU A CA 1
ATOM 771 C C . LEU A 1 96 ? 21.165 -7.047 -29.400 1.00 87.50 96 LEU A C 1
ATOM 773 O O . LEU A 1 96 ? 21.566 -7.946 -30.135 1.00 87.50 96 LEU A O 1
ATOM 777 N N . PHE A 1 97 ? 21.936 -6.021 -29.033 1.00 85.75 97 PHE A N 1
ATOM 778 C CA . PHE A 1 97 ? 23.302 -5.794 -29.493 1.00 85.75 97 PHE A CA 1
ATOM 779 C C . PHE A 1 97 ? 24.243 -5.540 -28.301 1.00 85.75 97 PHE A C 1
ATOM 781 O O . PHE A 1 97 ? 24.803 -4.449 -28.199 1.00 85.75 97 PHE A O 1
ATOM 788 N N . PRO A 1 98 ? 24.420 -6.515 -27.387 1.00 81.62 98 PRO A N 1
ATOM 789 C CA . PRO A 1 98 ? 25.130 -6.305 -26.120 1.00 81.62 98 PRO A CA 1
ATOM 790 C C . PRO A 1 98 ? 26.622 -5.983 -26.300 1.00 81.62 98 PRO A C 1
ATOM 792 O O . PRO A 1 98 ? 27.204 -5.300 -25.462 1.00 81.62 98 PRO A O 1
ATOM 795 N N . ASP A 1 99 ? 27.221 -6.419 -27.410 1.00 83.81 99 ASP A N 1
ATOM 796 C CA . ASP A 1 99 ? 28.646 -6.221 -27.710 1.00 83.81 99 ASP A CA 1
ATOM 797 C C . ASP A 1 99 ? 28.935 -4.920 -28.477 1.00 83.81 99 ASP A C 1
ATOM 799 O O . ASP A 1 99 ? 30.082 -4.631 -28.829 1.00 83.81 99 ASP A O 1
ATOM 803 N N . PHE A 1 100 ? 27.903 -4.131 -28.788 1.00 79.25 100 PHE A N 1
ATOM 804 C CA . PHE A 1 100 ? 28.058 -2.879 -29.517 1.00 79.25 100 PHE A CA 1
ATOM 805 C C . PHE A 1 100 ? 28.062 -1.692 -28.563 1.00 79.25 100 PHE A C 1
ATOM 807 O O . PHE A 1 100 ? 27.208 -1.567 -27.688 1.00 79.25 100 PHE A O 1
ATOM 814 N N . SER A 1 101 ? 28.994 -0.764 -28.786 1.00 78.69 101 SER A N 1
ATOM 815 C CA . SER A 1 101 ? 28.978 0.517 -28.086 1.00 78.69 101 SER A CA 1
ATOM 816 C C . SER A 1 101 ? 27.676 1.272 -28.391 1.00 78.69 101 SER A C 1
ATOM 818 O O . SER A 1 101 ? 27.276 1.326 -29.564 1.00 78.69 101 SER A O 1
ATOM 820 N N . PRO A 1 102 ? 27.038 1.889 -27.379 1.00 76.31 102 PRO A N 1
ATOM 821 C CA . PRO A 1 102 ? 25.848 2.700 -27.579 1.00 76.31 102 PRO A CA 1
ATOM 822 C C . PRO A 1 102 ? 26.100 3.778 -28.636 1.00 76.31 102 PRO A C 1
ATOM 824 O O . PRO A 1 102 ? 27.073 4.526 -28.583 1.00 76.31 102 PRO A O 1
ATOM 827 N N . ASN A 1 103 ? 25.206 3.858 -29.611 1.00 81.00 103 ASN A N 1
ATOM 828 C CA . ASN A 1 103 ? 25.090 4.985 -30.530 1.00 81.00 103 ASN A CA 1
ATOM 829 C C . ASN A 1 103 ? 23.629 5.429 -30.550 1.00 81.00 103 ASN A C 1
ATOM 831 O O . ASN A 1 103 ? 22.774 4.734 -30.006 1.00 81.00 103 ASN A O 1
ATOM 835 N N . THR A 1 104 ? 23.330 6.553 -31.198 1.00 79.19 104 THR A N 1
ATOM 836 C CA . THR A 1 104 ? 21.976 7.121 -31.241 1.00 79.19 104 THR A CA 1
ATOM 837 C C . THR A 1 104 ? 20.919 6.080 -31.618 1.00 79.19 104 THR A C 1
ATOM 839 O O . THR A 1 104 ? 19.913 5.948 -30.934 1.00 79.19 104 THR A O 1
ATOM 842 N N . ILE A 1 105 ? 21.170 5.268 -32.646 1.00 78.69 105 ILE A N 1
ATOM 843 C CA . ILE A 1 105 ? 20.210 4.264 -33.117 1.00 78.69 105 ILE A CA 1
ATOM 844 C C . ILE A 1 105 ? 19.990 3.173 -32.063 1.00 78.69 105 ILE A C 1
ATOM 846 O O . ILE A 1 105 ? 18.848 2.820 -31.762 1.00 78.69 105 ILE A O 1
ATOM 850 N N . LEU A 1 106 ? 21.072 2.643 -31.488 1.00 79.38 106 LEU A N 1
ATOM 851 C CA . LEU A 1 106 ? 20.980 1.631 -30.436 1.00 79.38 106 LEU A CA 1
ATOM 852 C C . LEU A 1 106 ? 20.313 2.183 -29.177 1.00 79.38 106 LEU A C 1
ATOM 854 O O . LEU A 1 106 ? 19.504 1.482 -28.580 1.00 79.38 106 LEU A O 1
ATOM 858 N N . ALA A 1 107 ? 20.584 3.437 -28.822 1.00 81.88 107 ALA A N 1
ATOM 859 C CA . ALA A 1 107 ? 20.006 4.072 -27.649 1.00 81.88 107 ALA A CA 1
ATOM 860 C C . ALA A 1 107 ? 18.477 4.195 -27.748 1.00 81.88 107 ALA A C 1
ATOM 862 O O . ALA A 1 107 ? 17.782 3.955 -26.766 1.00 81.88 107 ALA A O 1
ATOM 863 N N . TYR A 1 108 ? 17.947 4.498 -28.938 1.00 80.62 108 TYR A N 1
ATOM 864 C CA . TYR A 1 108 ? 16.502 4.641 -29.144 1.00 80.62 108 TYR A CA 1
ATOM 865 C C . TYR A 1 108 ? 15.764 3.326 -29.403 1.00 80.62 108 TYR A C 1
ATOM 867 O O . TYR A 1 108 ? 14.593 3.206 -29.053 1.00 80.62 108 TYR A O 1
ATOM 875 N N . HIS A 1 109 ? 16.404 2.341 -30.037 1.00 83.31 109 HIS A N 1
ATOM 876 C CA . HIS A 1 109 ? 15.691 1.150 -30.523 1.00 83.31 109 HIS A CA 1
ATOM 877 C C . HIS A 1 109 ? 16.089 -0.147 -29.818 1.00 83.31 109 HIS A C 1
ATOM 879 O O . HIS A 1 109 ? 15.348 -1.135 -29.840 1.00 83.31 109 HIS A O 1
ATOM 885 N N . CYS A 1 110 ? 17.271 -0.176 -29.211 1.00 84.88 110 CYS A N 1
ATOM 886 C CA . CYS A 1 110 ? 17.833 -1.355 -28.564 1.00 84.88 110 CYS A CA 1
ATOM 887 C C . CYS A 1 110 ? 18.562 -1.013 -27.253 1.00 84.88 110 CYS A C 1
ATOM 889 O O . CYS A 1 110 ? 19.680 -1.502 -27.074 1.00 84.88 110 CYS A O 1
ATOM 891 N N . PRO A 1 111 ? 17.997 -0.204 -26.334 1.00 89.56 111 PRO A N 1
ATOM 892 C CA . PRO A 1 111 ? 18.618 -0.052 -25.022 1.00 89.56 111 PRO A CA 1
ATOM 893 C C . PRO A 1 111 ? 18.650 -1.410 -24.301 1.00 89.56 111 PRO A C 1
ATOM 895 O O . PRO A 1 111 ? 17.880 -2.312 -24.635 1.00 89.56 111 PRO A O 1
ATOM 898 N N . ALA A 1 112 ? 19.546 -1.594 -23.335 1.00 92.00 112 ALA A N 1
ATOM 899 C CA . ALA A 1 112 ? 19.290 -2.593 -22.302 1.00 92.00 112 ALA A CA 1
ATOM 900 C C . ALA A 1 112 ? 18.344 -1.972 -21.262 1.00 92.00 112 ALA A C 1
ATOM 902 O O . ALA A 1 112 ? 18.262 -0.746 -21.150 1.00 92.00 112 ALA A O 1
ATOM 903 N N . ILE A 1 113 ? 17.612 -2.797 -20.517 1.00 94.88 113 ILE A N 1
ATOM 904 C CA . ILE A 1 113 ? 16.762 -2.333 -19.415 1.00 94.88 113 ILE A CA 1
ATOM 905 C C . ILE A 1 113 ? 17.336 -2.863 -18.114 1.00 94.88 113 ILE A C 1
ATOM 907 O O . ILE A 1 113 ? 17.453 -4.073 -17.922 1.00 94.88 113 ILE A O 1
ATOM 911 N N . ARG A 1 114 ? 17.634 -1.953 -17.196 1.00 95.69 114 ARG A N 1
ATOM 912 C CA . ARG A 1 114 ? 17.896 -2.273 -15.800 1.00 95.69 114 ARG A CA 1
ATOM 913 C C . ARG A 1 114 ? 16.603 -2.126 -15.012 1.00 95.69 114 ARG A C 1
ATOM 915 O O . ARG A 1 114 ? 15.914 -1.116 -15.119 1.00 95.69 114 ARG A O 1
ATOM 922 N N . TYR A 1 115 ? 16.299 -3.124 -14.199 1.00 97.06 115 TYR A N 1
ATOM 923 C CA . TYR A 1 115 ? 15.151 -3.124 -13.307 1.00 97.06 115 TYR A CA 1
ATOM 924 C C . TYR A 1 115 ? 15.625 -2.847 -11.891 1.00 97.06 115 TYR A C 1
ATOM 926 O O . TYR A 1 115 ? 16.406 -3.612 -11.317 1.00 97.06 115 TYR A O 1
ATOM 934 N N . VAL A 1 116 ? 15.152 -1.737 -11.337 1.00 96.25 116 VAL A N 1
ATOM 935 C CA . VAL A 1 116 ? 15.557 -1.239 -10.028 1.00 96.25 116 VAL A CA 1
ATOM 936 C C . VAL A 1 116 ? 14.381 -1.346 -9.074 1.00 96.25 116 VAL A C 1
ATOM 938 O O . VAL A 1 116 ? 13.329 -0.767 -9.320 1.00 96.25 116 VAL A O 1
ATOM 941 N N . ARG A 1 117 ? 14.546 -2.071 -7.971 1.00 96.25 117 ARG A N 1
ATOM 942 C CA . ARG A 1 117 ? 13.558 -2.103 -6.896 1.00 96.25 117 ARG A CA 1
ATOM 943 C C . ARG A 1 117 ? 13.761 -0.903 -5.986 1.00 96.25 117 ARG A C 1
ATOM 945 O O . ARG A 1 117 ? 14.839 -0.752 -5.408 1.00 96.25 117 ARG A O 1
ATOM 952 N N . LEU A 1 118 ? 12.722 -0.089 -5.861 1.00 93.94 118 LEU A N 1
ATOM 953 C CA . LEU A 1 118 ? 12.643 1.031 -4.936 1.00 93.94 118 LEU A CA 1
ATOM 954 C C . LEU A 1 118 ? 11.839 0.601 -3.706 1.00 93.94 118 LEU A C 1
ATOM 956 O O . LEU A 1 118 ? 10.739 0.062 -3.873 1.00 93.94 118 LEU A O 1
ATOM 960 N N . PRO A 1 119 ? 12.361 0.805 -2.487 1.00 91.38 119 PRO A N 1
ATOM 961 C CA . PRO A 1 119 ? 11.605 0.491 -1.290 1.00 91.38 119 PRO A CA 1
ATOM 962 C C . PRO A 1 119 ? 10.462 1.491 -1.104 1.00 91.38 119 PRO A C 1
ATOM 964 O O . PRO A 1 119 ? 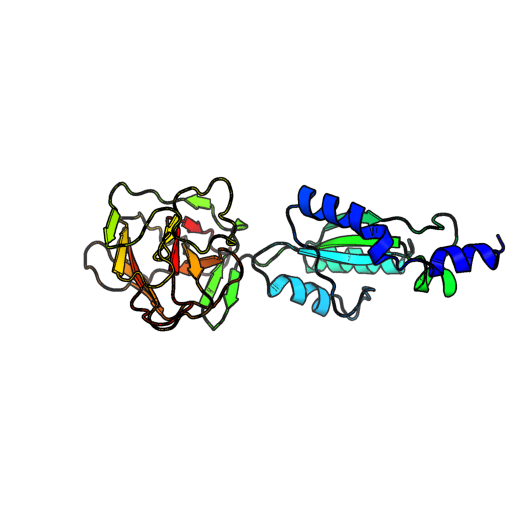10.675 2.702 -1.190 1.00 91.38 119 PRO A O 1
ATOM 967 N N . GLY A 1 120 ? 9.269 0.985 -0.797 1.00 88.38 120 GLY A N 1
ATOM 968 C CA . GLY A 1 120 ? 8.162 1.837 -0.359 1.00 88.38 120 GLY A CA 1
ATOM 969 C C . GLY A 1 120 ? 8.457 2.443 1.024 1.00 88.38 120 GLY A C 1
ATOM 970 O O . GLY A 1 120 ? 9.313 1.928 1.756 1.00 88.38 120 GLY A O 1
ATOM 971 N N . PRO A 1 121 ? 7.787 3.523 1.442 1.00 89.38 121 PRO A N 1
ATOM 972 C CA . PRO A 1 121 ? 7.914 4.098 2.775 1.00 89.38 121 PRO A CA 1
ATOM 973 C C . PRO A 1 121 ? 7.477 3.126 3.875 1.00 89.38 121 PRO A C 1
ATOM 975 O O . PRO A 1 121 ? 6.696 2.201 3.671 1.00 89.38 121 PRO A O 1
ATOM 978 N N . SER A 1 122 ? 7.986 3.329 5.091 1.00 90.12 122 SER A N 1
ATOM 979 C CA . SER A 1 122 ? 7.474 2.621 6.277 1.00 90.12 122 SER A CA 1
ATOM 980 C C . SER A 1 122 ? 6.084 3.113 6.668 1.00 90.12 122 SER A C 1
ATOM 982 O O . SER A 1 122 ? 5.222 2.307 7.013 1.00 90.12 122 SER A O 1
ATOM 984 N N . PHE A 1 123 ? 5.876 4.424 6.563 1.00 90.88 123 PHE A N 1
ATOM 985 C CA . PHE A 1 123 ? 4.618 5.109 6.820 1.00 90.88 123 PHE A CA 1
ATOM 986 C C . PHE A 1 123 ? 4.390 6.153 5.736 1.00 90.88 123 PHE A C 1
ATOM 988 O O . PHE A 1 123 ? 5.335 6.824 5.328 1.00 90.88 123 PHE A O 1
ATOM 995 N N . TYR A 1 124 ? 3.148 6.312 5.311 1.00 90.06 124 TYR A N 1
ATOM 996 C CA . TYR A 1 124 ? 2.745 7.282 4.300 1.00 90.06 124 TYR A CA 1
ATOM 997 C C . TYR A 1 124 ? 1.401 7.896 4.691 1.00 90.06 124 TYR A C 1
ATOM 999 O O . TYR A 1 124 ? 0.740 7.410 5.612 1.00 90.06 124 TYR A O 1
ATOM 1007 N N . HIS A 1 125 ? 1.018 8.993 4.044 1.00 90.12 125 HIS A N 1
ATOM 1008 C CA . HIS A 1 125 ? -0.270 9.636 4.293 1.00 90.12 125 HIS A CA 1
ATOM 1009 C C . HIS A 1 125 ? -1.144 9.543 3.050 1.00 90.12 125 HIS A C 1
ATOM 1011 O O . HIS A 1 125 ? -0.685 9.834 1.950 1.00 90.12 125 HIS A O 1
ATOM 1017 N N . LEU A 1 126 ? -2.404 9.167 3.246 1.00 89.50 126 LEU A N 1
ATOM 1018 C CA . LEU A 1 126 ? -3.434 9.160 2.214 1.00 89.50 126 LEU A CA 1
ATOM 1019 C C . LEU A 1 126 ? -4.682 9.821 2.800 1.00 89.50 126 LEU A C 1
ATOM 1021 O O . LEU A 1 126 ? -5.117 9.443 3.886 1.00 89.50 126 LEU A O 1
ATOM 1025 N N . ASP A 1 127 ? -5.194 10.855 2.131 1.00 89.31 127 ASP A N 1
ATOM 1026 C CA . ASP A 1 127 ? -6.336 11.667 2.583 1.00 89.31 127 ASP A CA 1
ATOM 1027 C C . ASP A 1 127 ? -6.224 12.144 4.046 1.00 89.31 127 ASP A C 1
ATOM 1029 O O . ASP A 1 127 ? -7.181 12.143 4.817 1.00 89.31 127 ASP A O 1
ATOM 1033 N N . GLY A 1 128 ? -5.012 12.543 4.452 1.00 88.88 128 GLY A N 1
ATOM 1034 C CA . GLY A 1 128 ? -4.723 13.030 5.806 1.00 88.88 128 GLY A CA 1
ATOM 1035 C C . GLY A 1 128 ? -4.582 11.938 6.872 1.00 88.88 128 GLY A C 1
ATOM 1036 O O . GLY A 1 128 ? -4.322 12.258 8.031 1.00 88.88 128 GLY A O 1
ATOM 1037 N N . VAL A 1 129 ? -4.696 10.659 6.506 1.00 91.31 129 VAL A N 1
ATOM 1038 C CA . VAL A 1 129 ? -4.570 9.530 7.433 1.00 91.31 129 VAL A CA 1
ATOM 1039 C C . VAL A 1 129 ? -3.218 8.848 7.289 1.00 91.31 129 VAL A C 1
ATOM 1041 O O . VAL A 1 129 ? -2.749 8.590 6.183 1.00 91.31 129 VAL A O 1
ATOM 1044 N N . ARG A 1 130 ? -2.589 8.544 8.430 1.00 94.50 130 ARG A N 1
ATOM 1045 C CA . ARG A 1 130 ? -1.320 7.816 8.492 1.00 94.50 130 ARG A CA 1
ATOM 1046 C C . ARG A 1 130 ? -1.558 6.330 8.248 1.00 94.50 130 ARG A C 1
ATOM 1048 O O . ARG A 1 130 ? -2.228 5.654 9.031 1.00 94.50 130 ARG A O 1
ATOM 1055 N N . LEU A 1 131 ? -0.956 5.821 7.186 1.00 94.19 131 LEU A N 1
ATOM 1056 C CA . LEU A 1 131 ? -0.951 4.414 6.826 1.00 94.19 131 LEU A CA 1
ATOM 1057 C C . LEU A 1 131 ? 0.450 3.831 7.020 1.00 94.19 131 LEU A C 1
ATOM 1059 O O . LEU A 1 131 ? 1.451 4.549 6.970 1.00 94.19 131 LEU A O 1
ATOM 1063 N N . ALA A 1 132 ? 0.527 2.527 7.262 1.00 93.00 132 ALA A N 1
ATOM 1064 C CA . ALA A 1 132 ? 1.780 1.798 7.393 1.00 93.00 132 ALA A CA 1
ATOM 1065 C C . ALA A 1 132 ? 1.942 0.770 6.278 1.00 93.00 132 ALA A C 1
ATOM 1067 O O . ALA A 1 132 ? 0.983 0.138 5.830 1.00 93.00 132 ALA A O 1
ATOM 1068 N N . SER A 1 133 ? 3.190 0.572 5.866 1.00 89.38 133 SER A N 1
ATOM 1069 C CA . SER A 1 133 ? 3.557 -0.551 5.018 1.00 89.38 133 SER A CA 1
ATOM 1070 C C . SER A 1 133 ? 3.562 -1.844 5.828 1.00 89.38 133 SER A C 1
ATOM 1072 O O . SER A 1 133 ? 3.944 -1.881 7.000 1.00 89.38 133 SER A O 1
ATOM 1074 N N . TRP A 1 134 ? 3.213 -2.945 5.169 1.00 87.25 134 TRP A N 1
ATOM 1075 C CA . TRP A 1 134 ? 3.218 -4.283 5.757 1.00 87.25 134 TRP A CA 1
ATOM 1076 C C . TRP A 1 134 ? 4.576 -4.713 6.319 1.00 87.25 134 TRP A C 1
ATOM 1078 O O . TRP A 1 134 ? 4.617 -5.559 7.207 1.00 87.25 134 TRP A O 1
ATOM 1088 N N . LYS A 1 135 ? 5.678 -4.104 5.867 1.00 86.75 135 LYS A N 1
ATOM 1089 C CA . LYS A 1 135 ? 7.022 -4.325 6.426 1.00 86.75 135 LYS A CA 1
ATOM 1090 C C . LYS A 1 135 ? 7.188 -3.820 7.867 1.00 86.75 135 LYS A C 1
ATOM 1092 O O . LYS A 1 135 ? 8.189 -4.127 8.500 1.00 86.75 135 LYS A O 1
ATOM 1097 N N . GLN A 1 136 ? 6.267 -2.989 8.361 1.00 91.44 136 GLN A N 1
ATOM 1098 C CA . GLN A 1 136 ? 6.279 -2.492 9.741 1.00 91.44 136 GLN A CA 1
ATOM 1099 C C . GLN A 1 136 ? 5.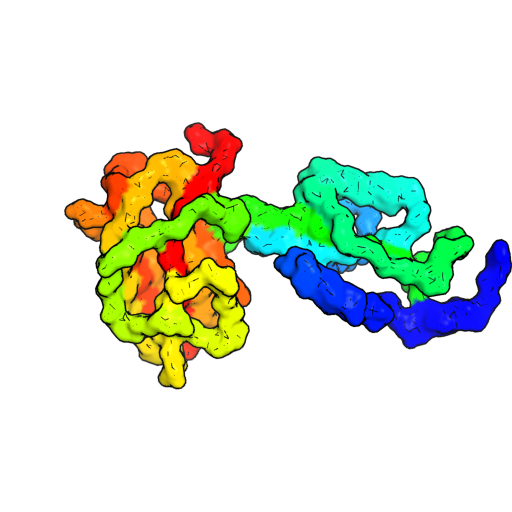569 -3.426 10.718 1.00 91.44 136 GLN A C 1
ATOM 1101 O O . GLN A 1 136 ? 5.681 -3.218 11.924 1.00 91.44 136 GLN A O 1
ATOM 1106 N N . VAL A 1 137 ? 4.856 -4.440 10.221 1.00 91.69 137 VAL A N 1
ATOM 1107 C CA . VAL A 1 137 ? 4.171 -5.416 11.069 1.00 91.69 137 VAL A CA 1
ATOM 1108 C C . VAL A 1 137 ? 5.196 -6.284 11.7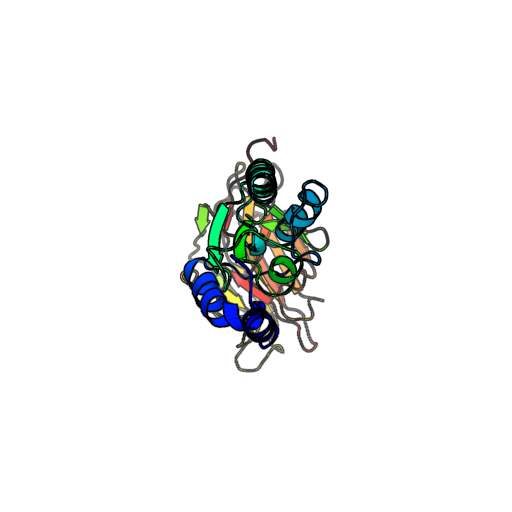85 1.00 91.69 137 VAL A C 1
ATOM 1110 O O . VAL A 1 137 ? 5.941 -7.023 11.146 1.00 91.69 137 VAL A O 1
ATOM 1113 N N . SER A 1 138 ? 5.209 -6.207 13.113 1.00 92.25 138 SER A N 1
ATOM 1114 C CA . SER A 1 138 ? 6.038 -7.059 13.968 1.00 92.25 138 SER A CA 1
ATOM 1115 C C . SER A 1 138 ? 5.269 -8.247 14.541 1.00 92.25 138 SER A C 1
ATOM 1117 O O . SER A 1 138 ? 5.857 -9.295 14.792 1.00 92.25 138 SER A O 1
ATOM 1119 N N . GLU A 1 139 ? 3.958 -8.104 14.734 1.00 92.44 139 GLU A N 1
ATOM 1120 C CA . GLU A 1 139 ? 3.109 -9.105 15.381 1.00 92.44 139 GLU A CA 1
ATOM 1121 C C . GLU A 1 139 ? 1.654 -8.954 14.915 1.00 92.44 139 GLU A C 1
ATOM 1123 O O . GLU A 1 139 ? 1.187 -7.837 14.698 1.00 92.44 139 GLU A O 1
ATOM 1128 N N . VAL A 1 140 ? 0.923 -10.065 14.795 1.00 92.81 140 VAL A N 1
ATOM 1129 C CA . VAL A 1 140 ? -0.544 -10.058 14.653 1.00 92.81 140 VAL A CA 1
ATOM 1130 C C . VAL A 1 140 ? -1.156 -10.265 16.034 1.00 92.81 140 VAL A C 1
ATOM 1132 O O . VAL A 1 140 ? -0.868 -11.269 16.686 1.00 92.81 140 VAL A O 1
ATOM 1135 N N . LEU A 1 141 ? -2.000 -9.334 16.474 1.00 93.06 141 LEU A N 1
ATOM 1136 C CA . LEU A 1 141 ? -2.663 -9.391 17.771 1.00 93.06 141 LEU A CA 1
ATOM 1137 C C . LEU A 1 141 ? -3.874 -10.318 17.678 1.00 93.06 141 LEU A C 1
ATOM 1139 O O . LEU A 1 141 ? -4.759 -10.134 16.844 1.00 93.06 141 LEU A O 1
ATOM 1143 N N . ARG A 1 142 ? -3.909 -11.334 18.538 1.00 90.75 142 ARG A N 1
ATOM 1144 C CA . ARG A 1 142 ? -4.986 -12.328 18.565 1.00 90.75 142 ARG A CA 1
ATOM 1145 C C . ARG A 1 142 ? -5.974 -12.016 19.680 1.00 90.75 142 ARG A C 1
ATOM 1147 O O . ARG A 1 142 ? -5.583 -11.535 20.738 1.00 90.75 142 ARG A O 1
ATOM 1154 N N . THR A 1 143 ? -7.236 -12.357 19.453 1.00 87.00 143 THR A N 1
ATOM 1155 C CA . THR A 1 143 ? -8.295 -12.329 20.467 1.00 87.00 143 THR A CA 1
ATOM 1156 C C . THR A 1 143 ? -9.168 -13.575 20.336 1.00 87.00 143 THR A C 1
ATOM 1158 O O . THR A 1 143 ? -9.308 -14.128 19.246 1.00 87.00 143 THR A O 1
ATOM 1161 N N . SER A 1 144 ? -9.758 -14.021 21.445 1.00 78.75 144 SER A N 1
ATOM 1162 C CA . SER A 1 144 ? -10.813 -15.044 21.457 1.00 78.75 144 SER A CA 1
ATOM 1163 C C . SER A 1 144 ? -12.222 -14.447 21.409 1.00 78.75 144 SER A C 1
ATOM 1165 O O . SER A 1 144 ? -13.198 -15.189 21.339 1.00 78.75 144 SER A O 1
ATOM 1167 N N . HIS A 1 145 ? -12.342 -13.122 21.480 1.00 88.44 145 HIS A N 1
ATOM 1168 C CA . HIS A 1 145 ? -13.608 -12.419 21.625 1.00 88.44 145 HIS A CA 1
ATOM 1169 C C . HIS A 1 145 ? -13.874 -11.561 20.388 1.00 88.44 145 HIS A C 1
ATOM 1171 O O . HIS A 1 145 ? -13.185 -10.578 20.109 1.00 88.44 145 HIS A O 1
ATOM 1177 N N . MET A 1 146 ? -14.891 -11.974 19.638 1.00 91.69 146 MET A N 1
ATOM 1178 C CA . MET A 1 146 ? -15.375 -11.297 18.444 1.00 91.69 146 MET A CA 1
ATOM 1179 C C . MET A 1 146 ? -16.900 -11.274 18.498 1.00 91.69 146 MET A C 1
ATOM 1181 O O . MET A 1 146 ? -17.532 -12.319 18.662 1.00 91.69 146 MET A O 1
ATOM 1185 N N . LYS A 1 147 ? -17.493 -10.091 18.355 1.00 91.38 147 LYS A N 1
ATOM 1186 C CA . LYS A 1 147 ? -18.933 -9.913 18.179 1.00 91.38 147 LYS A CA 1
ATOM 1187 C C . LYS A 1 147 ? -19.181 -9.504 16.738 1.00 91.38 147 LYS A C 1
ATOM 1189 O O . LYS A 1 147 ? -18.848 -8.402 16.312 1.00 91.38 147 LYS A O 1
ATOM 1194 N N . VAL A 1 148 ? -19.737 -10.439 15.983 1.00 83.56 148 VAL A N 1
ATOM 1195 C CA . VAL A 1 148 ? -19.990 -10.296 14.553 1.00 83.56 148 VAL A CA 1
ATOM 1196 C C . VAL A 1 148 ? -21.481 -10.073 14.347 1.00 83.56 148 VAL A C 1
ATOM 1198 O O . VAL A 1 148 ? -22.273 -10.976 14.615 1.00 83.56 148 VAL A O 1
ATOM 1201 N N . PHE A 1 149 ? -21.866 -8.900 13.842 1.00 86.00 149 PHE A N 1
ATOM 1202 C CA . PHE A 1 149 ? -23.230 -8.636 13.391 1.00 86.00 149 PHE A CA 1
ATOM 1203 C C . PHE A 1 149 ? -23.220 -8.410 11.885 1.00 86.00 149 PHE A C 1
ATOM 1205 O O . PHE A 1 149 ? -22.746 -7.387 11.403 1.00 86.00 149 PHE A O 1
ATOM 1212 N N . SER A 1 150 ? -23.731 -9.390 11.141 1.00 85.38 150 SER A N 1
ATOM 1213 C CA . SER A 1 150 ? -23.846 -9.385 9.674 1.00 85.38 150 SER A CA 1
ATOM 1214 C C . SER A 1 150 ? -22.534 -9.494 8.890 1.00 85.38 150 SER A C 1
ATOM 1216 O O . SER A 1 150 ? -22.564 -9.926 7.744 1.00 85.38 150 SER A O 1
ATOM 1218 N N . TRP A 1 151 ? -21.379 -9.171 9.467 1.00 92.44 151 TRP A N 1
ATOM 1219 C CA . TRP A 1 151 ? -20.084 -9.321 8.797 1.00 92.44 151 TRP A CA 1
ATOM 1220 C C . TRP A 1 151 ? -19.706 -10.801 8.623 1.00 92.44 151 TRP A C 1
ATOM 1222 O O . TRP A 1 151 ? -20.110 -11.658 9.410 1.00 92.44 151 TRP A O 1
ATOM 1232 N N . VAL A 1 152 ? -18.917 -11.128 7.600 1.00 91.69 152 VAL A N 1
ATOM 1233 C CA . VAL A 1 152 ? -18.476 -12.508 7.331 1.00 91.69 152 VAL A CA 1
ATOM 1234 C C . VAL A 1 152 ? -16.960 -12.593 7.202 1.00 91.69 152 VAL A C 1
ATOM 1236 O O . VAL A 1 152 ? -16.291 -11.634 6.810 1.00 91.69 152 VAL A O 1
ATOM 1239 N N . ARG A 1 153 ? -16.402 -13.762 7.535 1.00 90.50 153 ARG A N 1
ATOM 1240 C CA . ARG A 1 153 ? -14.979 -14.048 7.315 1.00 90.50 153 ARG A CA 1
ATOM 1241 C C . ARG A 1 153 ? -14.667 -13.930 5.823 1.00 90.50 153 ARG A C 1
ATOM 1243 O O . ARG A 1 153 ? -15.375 -14.511 5.005 1.00 90.50 153 ARG A O 1
ATOM 1250 N N . ASN A 1 154 ? -13.596 -13.211 5.497 1.00 88.31 154 ASN A N 1
ATOM 1251 C CA . ASN A 1 154 ? -13.154 -12.902 4.139 1.00 88.31 154 ASN A CA 1
ATOM 1252 C C . ASN A 1 154 ? -14.255 -12.259 3.277 1.00 88.31 154 ASN A C 1
ATOM 1254 O O . ASN A 1 154 ? -14.317 -12.486 2.072 1.00 88.31 154 ASN A O 1
ATOM 1258 N N . GLY A 1 155 ? -15.130 -11.469 3.907 1.00 91.44 155 GLY A N 1
ATOM 1259 C CA . GLY A 1 155 ? -16.180 -10.719 3.230 1.00 91.44 155 GLY A CA 1
ATOM 1260 C C . GLY A 1 155 ? -15.623 -9.556 2.415 1.00 91.44 155 GLY A C 1
ATOM 1261 O O . GLY A 1 155 ? -15.537 -8.435 2.908 1.00 91.44 155 GLY A O 1
ATOM 1262 N N . VAL A 1 156 ? -15.218 -9.824 1.176 1.00 92.06 156 VAL A N 1
ATOM 1263 C CA . VAL A 1 156 ? -14.692 -8.831 0.227 1.00 92.06 156 VAL A CA 1
ATOM 1264 C C . VAL A 1 156 ? -15.210 -9.083 -1.182 1.00 92.06 156 VAL A C 1
ATOM 1266 O O . VAL A 1 156 ? -15.645 -10.188 -1.509 1.00 92.06 156 VAL A O 1
ATOM 1269 N N . TYR A 1 157 ? -15.128 -8.056 -2.031 1.00 91.06 157 TYR A N 1
ATOM 1270 C CA . TYR A 1 157 ? -15.418 -8.187 -3.456 1.00 91.06 157 TYR A CA 1
ATOM 1271 C C . TYR A 1 157 ? -14.516 -9.262 -4.113 1.00 91.06 157 TYR A C 1
ATOM 1273 O O . TYR A 1 157 ? -13.317 -9.276 -3.828 1.00 91.06 157 TYR A O 1
ATOM 1281 N N . PRO A 1 158 ? -15.032 -10.140 -5.002 1.00 88.00 158 PRO A N 1
ATOM 1282 C CA . PRO A 1 158 ? -14.310 -11.334 -5.468 1.00 88.00 158 PRO A CA 1
ATOM 1283 C C . PRO A 1 158 ? -12.941 -11.103 -6.122 1.00 88.00 158 PRO A C 1
ATOM 1285 O O . PRO A 1 158 ? -12.076 -11.973 -6.032 1.00 88.00 158 PRO A O 1
ATOM 1288 N N . ASP A 1 159 ? -12.716 -9.948 -6.756 1.00 87.56 159 ASP A N 1
ATOM 1289 C CA . ASP A 1 159 ? -11.434 -9.652 -7.417 1.00 87.56 159 ASP A CA 1
ATOM 1290 C C . ASP A 1 159 ? -10.361 -9.124 -6.445 1.00 87.56 159 ASP A C 1
ATOM 1292 O O . ASP A 1 159 ? -9.200 -8.933 -6.823 1.00 87.56 159 ASP A O 1
ATOM 1296 N N . VAL A 1 160 ? -10.723 -8.883 -5.181 1.00 87.62 160 VAL A N 1
ATOM 1297 C CA . VAL A 1 160 ? -9.779 -8.462 -4.146 1.00 87.62 160 VAL A CA 1
ATOM 1298 C C . VAL A 1 160 ? -8.885 -9.636 -3.766 1.00 87.62 160 VAL A C 1
ATOM 1300 O O . VAL A 1 160 ? -9.331 -10.660 -3.248 1.00 87.62 160 VAL A O 1
ATOM 1303 N N . LYS A 1 161 ? -7.576 -9.461 -3.953 1.00 84.12 161 LYS A N 1
ATOM 1304 C CA . LYS A 1 161 ? -6.581 -10.427 -3.487 1.00 84.12 161 LYS A CA 1
ATOM 1305 C C . LYS A 1 161 ? -6.395 -10.305 -1.978 1.00 84.12 161 LYS A C 1
ATOM 1307 O O . LYS A 1 161 ? -5.865 -9.308 -1.488 1.00 84.12 161 LYS A O 1
ATOM 1312 N N . ILE A 1 162 ? -6.778 -11.350 -1.255 1.00 78.56 162 ILE A N 1
ATOM 1313 C CA . ILE A 1 162 ? -6.508 -11.472 0.177 1.00 78.56 162 ILE A CA 1
ATOM 1314 C C . ILE A 1 162 ? -5.015 -11.798 0.366 1.00 78.56 162 ILE A C 1
ATOM 1316 O O . ILE A 1 162 ? -4.517 -12.722 -0.283 1.00 78.56 162 ILE A O 1
ATOM 1320 N N . PRO A 1 163 ? -4.276 -11.063 1.219 1.00 74.69 163 PRO A N 1
ATOM 1321 C CA . PRO A 1 163 ? -2.873 -11.350 1.491 1.00 74.69 163 PRO A CA 1
ATOM 1322 C C . PRO A 1 163 ? -2.673 -12.787 1.993 1.00 74.69 163 PRO A C 1
ATOM 1324 O O . PRO A 1 163 ? -3.272 -13.192 2.988 1.00 74.69 163 PRO A O 1
ATOM 1327 N N . THR A 1 164 ? -1.801 -13.548 1.331 1.00 62.38 164 THR A N 1
ATOM 1328 C CA . THR A 1 164 ? -1.460 -14.928 1.704 1.00 62.38 164 THR A CA 1
ATOM 1329 C C . THR A 1 164 ? -0.839 -14.967 3.110 1.00 62.38 164 THR A C 1
ATOM 1331 O O . THR A 1 164 ? 0.036 -14.152 3.412 1.00 62.38 164 THR A O 1
ATOM 1334 N N . ASN A 1 165 ? -1.245 -15.927 3.954 1.00 60.66 165 ASN A N 1
ATOM 1335 C CA . ASN A 1 165 ? -0.808 -16.112 5.354 1.00 60.66 165 ASN A CA 1
ATOM 1336 C C . ASN A 1 165 ? -1.378 -15.105 6.374 1.00 60.66 165 ASN A C 1
ATOM 1338 O O . ASN A 1 165 ? -0.740 -14.830 7.395 1.00 60.66 165 ASN A O 1
ATOM 1342 N N . ARG A 1 166 ? -2.547 -14.514 6.106 1.00 66.56 166 ARG A N 1
ATOM 1343 C CA . ARG A 1 166 ? -3.172 -13.497 6.975 1.00 66.56 166 ARG A CA 1
ATOM 1344 C C . ARG A 1 166 ? -4.672 -13.748 7.135 1.00 66.56 166 ARG A C 1
ATOM 1346 O O . ARG A 1 166 ? -5.483 -12.853 6.959 1.00 66.56 166 ARG A O 1
ATOM 1353 N N . ASP A 1 167 ? -5.024 -14.983 7.473 1.00 58.84 167 ASP A N 1
ATOM 1354 C CA . ASP A 1 167 ? -6.324 -15.621 7.188 1.00 58.84 167 ASP A CA 1
ATOM 1355 C C . ASP A 1 167 ? -7.531 -15.156 8.038 1.00 58.84 167 ASP A C 1
ATOM 1357 O O . ASP A 1 167 ? -8.548 -15.854 8.138 1.00 58.84 167 ASP A O 1
ATOM 1361 N N . GLU A 1 168 ? -7.447 -13.978 8.656 1.00 84.25 168 GLU A N 1
ATOM 1362 C CA . GLU A 1 168 ? -8.490 -13.441 9.532 1.00 84.25 168 GLU A CA 1
ATOM 1363 C C . GLU A 1 168 ? -8.853 -12.011 9.150 1.00 84.25 168 GLU A C 1
ATOM 1365 O O . GLU A 1 168 ? -8.613 -11.054 9.889 1.00 84.25 168 GLU A O 1
ATOM 1370 N N . PHE A 1 169 ? -9.444 -11.892 7.962 1.00 90.31 169 PHE A N 1
ATOM 1371 C CA . PHE A 1 169 ? -10.188 -10.711 7.560 1.00 90.31 169 PHE A CA 1
ATOM 1372 C C . PHE A 1 169 ? -11.680 -10.943 7.752 1.00 90.31 169 PHE A C 1
ATOM 1374 O O . PHE A 1 169 ? -12.191 -12.051 7.582 1.00 90.31 169 PHE A O 1
ATOM 1381 N N . PHE A 1 170 ? -12.386 -9.876 8.080 1.00 93.38 170 PHE A N 1
ATOM 1382 C CA . PHE A 1 170 ? -13.832 -9.839 8.206 1.00 93.38 170 PHE A CA 1
ATOM 1383 C C . PHE A 1 170 ? -14.323 -8.646 7.416 1.00 93.38 170 PHE A C 1
ATOM 1385 O O . PHE A 1 170 ? -13.659 -7.610 7.393 1.00 93.38 170 PHE A O 1
ATOM 1392 N N . GLY A 1 171 ? -15.450 -8.779 6.740 1.00 94.75 171 GLY A N 1
ATOM 1393 C CA . GLY A 1 171 ? -16.001 -7.655 6.008 1.00 94.75 171 GLY A CA 1
ATOM 1394 C C . GLY A 1 171 ? -17.492 -7.754 5.803 1.00 94.75 171 GLY A C 1
ATOM 1395 O O . GLY A 1 171 ? -18.106 -8.804 6.018 1.00 94.75 171 GLY A O 1
ATOM 1396 N N . SER A 1 172 ? -18.059 -6.617 5.429 1.00 95.31 172 SER A N 1
ATOM 1397 C CA . SER A 1 172 ? -19.486 -6.463 5.194 1.00 95.31 172 SER A CA 1
ATOM 1398 C C . SER A 1 172 ? -19.918 -6.999 3.829 1.00 95.31 172 SER A C 1
ATOM 1400 O O . SER A 1 172 ? -21.068 -7.404 3.695 1.00 95.31 172 SER A O 1
ATOM 1402 N N . TYR A 1 173 ? -19.017 -7.111 2.845 1.00 93.31 173 TYR A N 1
ATOM 1403 C CA . TYR A 1 173 ? -19.338 -7.701 1.542 1.00 93.31 173 TYR A CA 1
ATOM 1404 C C . TYR A 1 173 ? -19.620 -9.206 1.671 1.00 93.31 173 TYR A C 1
ATOM 1406 O O . TYR A 1 173 ? -18.820 -9.959 2.222 1.00 93.31 173 TYR A O 1
ATOM 1414 N N . THR A 1 174 ? -20.744 -9.672 1.133 1.00 89.44 174 THR A N 1
ATOM 1415 C CA . THR A 1 174 ? -21.154 -11.086 1.192 1.00 89.44 174 THR A CA 1
ATOM 1416 C C . THR A 1 174 ? -21.406 -11.648 -0.205 1.00 89.44 174 THR A C 1
ATOM 1418 O O . THR A 1 174 ? -21.404 -10.918 -1.191 1.00 89.44 174 THR A O 1
ATOM 1421 N N . ASN A 1 175 ? -21.720 -12.945 -0.308 1.00 79.94 175 ASN A N 1
ATOM 1422 C CA . ASN A 1 175 ? -22.171 -13.547 -1.572 1.00 79.94 175 ASN A CA 1
ATOM 1423 C C . ASN A 1 175 ? -23.425 -12.863 -2.160 1.00 79.94 175 ASN A C 1
ATOM 1425 O O . ASN A 1 175 ? -23.695 -13.017 -3.347 1.00 79.94 175 ASN A O 1
ATOM 1429 N N . GLY A 1 176 ? -24.191 -12.124 -1.346 1.00 76.62 176 GLY A N 1
ATOM 1430 C CA . GLY A 1 176 ? -25.332 -11.316 -1.786 1.00 76.62 176 GLY A CA 1
ATOM 1431 C C . GLY A 1 176 ? -24.969 -9.901 -2.255 1.00 76.62 176 GLY A C 1
ATOM 1432 O O . GLY A 1 176 ? -25.867 -9.164 -2.653 1.00 76.62 176 GLY A O 1
ATOM 1433 N N . GLY A 1 177 ? -23.688 -9.522 -2.212 1.00 85.69 177 GLY A N 1
ATOM 1434 C CA . GLY A 1 177 ? -23.183 -8.201 -2.582 1.00 85.69 177 GLY A CA 1
ATOM 1435 C C . GLY A 1 177 ? -22.807 -7.323 -1.385 1.00 85.69 177 GLY A C 1
ATOM 1436 O O . GLY A 1 177 ? -22.500 -7.808 -0.294 1.00 85.69 177 GLY A O 1
ATOM 1437 N N . ASP A 1 178 ? -22.838 -6.016 -1.622 1.00 83.62 178 ASP A N 1
ATOM 1438 C CA . ASP A 1 178 ? -22.447 -4.921 -0.725 1.00 83.62 178 ASP A CA 1
ATOM 1439 C C . ASP A 1 178 ? -23.622 -4.310 0.060 1.00 83.62 178 ASP A C 1
ATOM 1441 O O . ASP A 1 178 ? -23.443 -3.385 0.836 1.00 83.62 178 ASP A O 1
ATOM 1445 N N . ALA A 1 179 ? -24.838 -4.840 -0.089 1.00 82.75 179 ALA A N 1
ATOM 1446 C CA . ALA A 1 179 ? -26.026 -4.334 0.609 1.00 82.75 179 ALA A CA 1
ATOM 1447 C C . ALA A 1 179 ? -26.047 -4.636 2.121 1.00 82.75 179 ALA A C 1
ATOM 1449 O O . ALA A 1 179 ? -26.998 -4.290 2.826 1.00 82.75 179 ALA A O 1
ATOM 1450 N N . ASN A 1 180 ? -25.051 -5.364 2.612 1.00 85.75 180 ASN A N 1
ATOM 1451 C CA . ASN A 1 180 ? -25.035 -5.889 3.958 1.00 85.75 180 ASN A CA 1
ATOM 1452 C C . ASN A 1 180 ? -24.384 -4.887 4.918 1.00 85.75 180 ASN A C 1
ATOM 1454 O O . ASN A 1 180 ? -23.264 -4.440 4.705 1.00 85.75 180 ASN A O 1
ATOM 1458 N N . ARG A 1 181 ? -25.113 -4.550 5.983 1.00 91.00 181 ARG A N 1
ATOM 1459 C CA . ARG A 1 181 ? -24.776 -3.495 6.945 1.00 91.00 181 ARG A CA 1
ATOM 1460 C C . ARG A 1 181 ? -24.646 -4.071 8.339 1.00 91.00 181 ARG A C 1
ATOM 1462 O O . ARG A 1 181 ? -25.264 -5.091 8.661 1.00 91.00 181 ARG A O 1
ATOM 1469 N N . GLY A 1 182 ? -23.909 -3.379 9.192 1.00 92.81 182 GLY A N 1
ATOM 1470 C CA . GLY A 1 182 ? -23.819 -3.732 10.599 1.00 92.81 182 GLY A CA 1
ATOM 1471 C C . GLY A 1 182 ? -22.462 -3.427 11.194 1.00 92.81 182 GLY A C 1
ATOM 1472 O O . GLY A 1 182 ? -21.654 -2.690 10.627 1.00 92.81 182 GLY A O 1
ATOM 1473 N N . THR A 1 183 ? -22.224 -4.025 12.352 1.00 94.75 183 THR A N 1
ATOM 1474 C CA . THR A 1 183 ? -21.045 -3.756 13.160 1.00 94.75 183 THR A CA 1
ATOM 1475 C C . THR A 1 183 ? -20.241 -5.023 13.407 1.00 94.75 183 THR A C 1
ATOM 1477 O O . THR A 1 183 ? -20.768 -6.132 13.530 1.00 94.75 183 THR A O 1
ATOM 1480 N N . PHE A 1 184 ? -18.933 -4.848 13.496 1.00 95.06 184 PHE A N 1
ATOM 1481 C CA . PHE A 1 184 ? -18.006 -5.886 13.896 1.00 95.06 184 PHE A CA 1
ATOM 1482 C C . PHE A 1 184 ? -17.119 -5.343 15.005 1.00 95.06 184 PHE A C 1
ATOM 1484 O O . PHE A 1 184 ? -16.415 -4.354 14.819 1.00 95.06 184 PHE A O 1
ATOM 1491 N N . GLU A 1 185 ? -17.176 -5.979 16.169 1.00 96.19 185 GLU A N 1
ATOM 1492 C CA . GLU A 1 185 ? -16.376 -5.613 17.332 1.00 96.19 185 GLU A CA 1
ATOM 1493 C C . GLU A 1 185 ? -15.431 -6.765 17.673 1.00 96.19 185 GLU A C 1
ATOM 1495 O O . GLU A 1 185 ? -15.843 -7.925 17.765 1.00 96.19 185 GLU A O 1
ATOM 1500 N N . MET A 1 186 ? -14.158 -6.454 17.879 1.00 95.44 186 MET A N 1
ATOM 1501 C CA . MET A 1 186 ? -13.138 -7.418 18.278 1.00 95.44 186 MET A CA 1
ATOM 1502 C C . MET A 1 186 ? -12.223 -6.815 19.339 1.00 95.44 186 MET A C 1
ATOM 1504 O O . MET A 1 186 ? -11.908 -5.629 19.296 1.00 95.44 186 MET A O 1
ATOM 1508 N N . GLY A 1 187 ? -11.777 -7.648 20.272 1.00 94.62 187 GLY A N 1
ATOM 1509 C CA . GLY A 1 187 ? -10.945 -7.234 21.401 1.00 94.62 187 GLY A CA 1
ATOM 1510 C C . GLY A 1 187 ? -11.355 -7.965 22.680 1.00 94.62 187 GLY A C 1
ATOM 1511 O O . GLY A 1 187 ? -12.287 -8.764 22.631 1.00 94.62 187 GLY A O 1
ATOM 1512 N N . PRO A 1 188 ? -10.641 -7.793 23.799 1.00 96.38 188 PRO A N 1
ATOM 1513 C CA . PRO A 1 188 ? -9.555 -6.836 23.979 1.00 96.38 188 PRO A CA 1
ATOM 1514 C C . PRO A 1 188 ? -8.250 -7.254 23.293 1.00 96.38 188 PRO A C 1
ATOM 1516 O O . PRO A 1 188 ? -7.926 -8.439 23.207 1.00 96.38 188 PRO A O 1
ATOM 1519 N N . PHE A 1 189 ? -7.463 -6.265 22.870 1.00 96.00 189 PHE A N 1
ATOM 1520 C CA . PHE A 1 189 ? -6.092 -6.426 22.384 1.00 96.00 189 PHE A CA 1
ATOM 1521 C C . PHE A 1 189 ? -5.104 -5.681 23.272 1.00 96.00 189 PHE A C 1
ATOM 1523 O O . PHE A 1 189 ? -5.314 -4.511 23.580 1.00 96.00 189 PHE A O 1
ATOM 1530 N N . GLU A 1 190 ? -3.993 -6.327 23.630 1.00 94.88 190 GLU A N 1
ATOM 1531 C CA . GLU A 1 190 ? -2.941 -5.697 24.430 1.00 94.88 190 GLU A CA 1
ATOM 1532 C C . GLU A 1 190 ? -2.188 -4.602 23.660 1.00 94.88 190 GLU A C 1
ATOM 1534 O O . GLU A 1 190 ? -1.560 -4.837 22.616 1.00 94.88 190 GLU A O 1
ATOM 1539 N N . THR A 1 191 ? -2.176 -3.401 24.227 1.00 90.88 191 THR A N 1
ATOM 1540 C CA . THR A 1 191 ? -1.470 -2.239 23.690 1.00 90.88 191 THR A CA 1
ATOM 1541 C C . THR A 1 191 ? -0.108 -2.068 24.352 1.00 90.88 191 THR A C 1
ATOM 1543 O O . THR A 1 191 ? 0.143 -2.535 25.463 1.00 90.88 191 THR A O 1
ATOM 1546 N N . ARG A 1 192 ? 0.818 -1.410 23.645 1.00 89.69 192 ARG A N 1
ATOM 1547 C CA . ARG A 1 192 ? 2.106 -0.998 24.213 1.00 89.69 192 ARG A CA 1
ATOM 1548 C C . ARG A 1 192 ? 2.425 0.436 23.789 1.00 89.69 192 ARG A C 1
ATOM 1550 O O . ARG A 1 192 ? 2.273 0.739 22.602 1.00 89.69 192 ARG A O 1
ATOM 1557 N N . PRO A 1 193 ? 2.874 1.304 24.713 1.00 84.31 193 PRO A N 1
ATOM 1558 C CA . PRO A 1 193 ? 3.077 2.732 24.445 1.00 84.31 193 PRO A CA 1
ATOM 1559 C C . PRO A 1 193 ? 4.205 3.019 23.435 1.00 84.31 193 PRO A C 1
ATOM 1561 O O . PRO A 1 193 ? 4.220 4.064 22.781 1.00 84.31 193 PRO A O 1
ATOM 1564 N N . ASP A 1 194 ? 5.138 2.085 23.265 1.00 86.06 194 ASP A N 1
ATOM 1565 C CA . ASP A 1 194 ? 6.289 2.157 22.360 1.00 86.06 194 ASP A CA 1
ATOM 1566 C C . ASP A 1 194 ? 5.986 1.672 20.930 1.00 86.06 194 ASP A C 1
ATOM 1568 O O . ASP A 1 194 ? 6.863 1.689 20.070 1.00 86.06 194 ASP A O 1
ATOM 1572 N N . THR A 1 195 ? 4.743 1.280 20.639 1.00 89.88 195 THR A N 1
ATOM 1573 C CA . THR A 1 195 ? 4.334 0.767 19.320 1.00 89.88 195 THR A CA 1
ATOM 1574 C C . THR A 1 195 ? 3.136 1.524 18.763 1.00 89.88 195 THR A C 1
ATOM 1576 O O . THR A 1 195 ? 2.410 2.175 19.513 1.00 89.88 195 THR A O 1
ATOM 1579 N N . PHE A 1 196 ? 2.932 1.468 17.444 1.00 94.81 196 PHE A N 1
ATOM 1580 C CA . PHE A 1 196 ? 1.637 1.840 16.867 1.00 94.81 196 PHE A CA 1
ATOM 1581 C C . PHE A 1 196 ? 0.731 0.608 16.805 1.00 94.81 196 PHE A C 1
ATOM 1583 O O . PHE A 1 196 ? 1.203 -0.513 16.586 1.00 94.81 196 PHE A O 1
ATOM 1590 N N . LEU A 1 197 ? -0.573 0.829 16.964 1.00 96.06 197 LEU A N 1
ATOM 1591 C CA . LEU A 1 197 ? -1.585 -0.174 16.653 1.00 96.06 197 LEU A CA 1
ATOM 1592 C C . LEU A 1 197 ? -1.916 -0.061 15.164 1.00 96.06 197 LEU A C 1
ATOM 1594 O O . LEU A 1 197 ? -2.322 0.996 14.695 1.00 96.06 197 LEU A O 1
ATOM 1598 N N . GLY A 1 198 ? -1.723 -1.131 14.410 1.00 96.50 198 GLY A N 1
ATOM 1599 C CA . GLY A 1 198 ? -2.108 -1.204 13.010 1.00 96.50 198 GLY A CA 1
ATOM 1600 C C . GLY A 1 198 ? -3.463 -1.876 12.852 1.00 96.50 198 GLY A C 1
ATOM 1601 O O . GLY A 1 198 ? -3.690 -2.928 13.442 1.00 96.50 198 GLY A O 1
ATOM 1602 N N . ILE A 1 199 ? -4.342 -1.321 12.024 1.00 97.06 199 ILE A N 1
ATOM 1603 C CA . ILE A 1 199 ? -5.599 -1.973 11.642 1.00 97.06 199 ILE A CA 1
ATOM 1604 C C . ILE A 1 199 ? -5.582 -2.200 10.132 1.00 97.06 199 ILE A C 1
ATOM 1606 O O . ILE A 1 199 ? -5.719 -1.237 9.371 1.00 97.06 199 ILE A O 1
ATOM 1610 N N . PRO A 1 200 ? -5.365 -3.446 9.675 1.00 95.75 200 PRO A N 1
ATOM 1611 C CA . PRO A 1 200 ? -5.493 -3.785 8.269 1.00 95.75 200 PRO A CA 1
ATOM 1612 C C . PRO A 1 200 ? -6.908 -3.521 7.770 1.00 95.75 200 PRO A C 1
ATOM 1614 O O . PRO A 1 200 ? -7.864 -3.917 8.433 1.00 95.75 200 PRO A O 1
ATOM 1617 N N . PHE A 1 201 ? -7.045 -2.907 6.600 1.00 95.75 201 PHE A N 1
ATOM 1618 C CA . PHE A 1 201 ? -8.339 -2.644 5.989 1.00 95.75 201 PHE A CA 1
ATOM 1619 C C . PHE A 1 201 ? -8.270 -2.604 4.460 1.00 95.75 201 PHE A C 1
ATOM 1621 O O . PHE A 1 201 ? -7.210 -2.387 3.868 1.00 95.75 201 PHE A O 1
ATOM 1628 N N . ILE A 1 202 ? -9.424 -2.787 3.832 1.00 95.19 202 ILE A N 1
ATOM 1629 C CA . ILE A 1 202 ? -9.700 -2.457 2.435 1.00 95.19 202 ILE A CA 1
ATOM 1630 C C . ILE A 1 202 ? -11.169 -2.049 2.314 1.00 95.19 202 ILE A C 1
ATOM 1632 O O . ILE A 1 202 ? -12.013 -2.508 3.085 1.00 95.19 202 ILE A O 1
ATOM 1636 N N . THR A 1 203 ? -11.472 -1.180 1.361 1.00 95.44 203 THR A N 1
ATOM 1637 C CA . THR A 1 203 ? -12.811 -0.640 1.129 1.00 95.44 203 THR A CA 1
ATOM 1638 C C . THR A 1 203 ? -13.283 -0.896 -0.293 1.00 95.44 203 THR A C 1
ATOM 1640 O O . THR A 1 203 ? -12.493 -1.155 -1.203 1.00 95.44 203 THR A O 1
ATOM 1643 N N . GLY A 1 204 ? -14.595 -0.785 -0.479 1.00 94.44 204 GLY A N 1
ATOM 1644 C CA . GLY A 1 204 ? -15.191 -0.599 -1.790 1.00 94.44 204 GLY A CA 1
ATOM 1645 C C . GLY A 1 204 ? -14.920 0.785 -2.387 1.00 94.44 204 GLY A C 1
ATOM 1646 O O . GLY A 1 204 ? -14.293 1.642 -1.759 1.00 94.44 204 GLY A O 1
ATOM 1647 N N . PRO A 1 205 ? -15.398 1.031 -3.618 1.00 94.31 205 PRO A N 1
ATOM 1648 C CA . PRO A 1 205 ? -15.180 2.297 -4.316 1.00 94.31 205 PRO A CA 1
ATOM 1649 C C . PRO A 1 205 ? -15.907 3.498 -3.685 1.00 94.31 205 PRO A C 1
ATOM 1651 O O . PRO A 1 205 ? -15.641 4.631 -4.083 1.00 94.31 205 PRO A O 1
ATOM 1654 N N . VAL A 1 206 ? -16.813 3.284 -2.723 1.00 94.69 206 VAL A N 1
ATOM 1655 C CA . VAL A 1 206 ? -17.516 4.346 -1.989 1.00 94.69 206 VAL A CA 1
ATOM 1656 C C . VAL A 1 206 ? -17.357 4.105 -0.493 1.00 94.69 206 VAL A C 1
ATOM 1658 O O . VAL A 1 206 ? -17.659 3.023 -0.005 1.00 94.69 206 VAL A O 1
ATOM 1661 N N . THR A 1 207 ? -16.910 5.114 0.258 1.00 94.94 207 THR A N 1
ATOM 1662 C CA . THR A 1 207 ? -16.562 4.933 1.682 1.00 94.94 207 THR A CA 1
ATOM 1663 C C . THR A 1 207 ? -17.373 5.776 2.653 1.00 94.94 207 THR A C 1
ATOM 1665 O O . THR A 1 207 ? -17.164 5.710 3.863 1.00 94.94 207 THR A O 1
ATOM 1668 N N . THR A 1 208 ? -18.340 6.544 2.148 1.00 94.69 208 THR A N 1
ATOM 1669 C CA . THR A 1 208 ? -19.287 7.280 2.990 1.00 94.69 208 THR A CA 1
ATOM 1670 C C . THR A 1 208 ? -20.008 6.320 3.938 1.00 94.69 208 THR A C 1
ATOM 1672 O O . THR A 1 208 ? -20.399 5.236 3.518 1.00 94.69 208 THR A O 1
ATOM 1675 N N . SER A 1 209 ? -20.196 6.718 5.198 1.00 95.50 209 SER A N 1
ATOM 1676 C CA . SER A 1 209 ? -20.869 5.907 6.232 1.00 95.50 209 SER A CA 1
ATOM 1677 C C . SER A 1 209 ? -20.138 4.615 6.625 1.00 95.50 209 SER A C 1
ATOM 1679 O O . SER A 1 209 ? -20.724 3.756 7.280 1.00 95.50 209 SER A O 1
ATOM 1681 N N . LEU A 1 210 ? -18.855 4.493 6.276 1.00 97.06 210 LEU A N 1
ATOM 1682 C CA . LEU A 1 210 ? -17.969 3.452 6.789 1.00 97.06 210 LEU A CA 1
ATOM 1683 C C . LEU A 1 210 ? -17.097 4.029 7.904 1.00 97.06 210 LEU A C 1
ATOM 1685 O O . LEU A 1 210 ? -16.630 5.175 7.821 1.00 97.06 210 LEU A O 1
ATOM 1689 N N . SER A 1 211 ? -16.862 3.249 8.954 1.00 97.81 211 SER A N 1
ATOM 1690 C CA . SER A 1 211 ? -16.056 3.699 10.085 1.00 97.81 211 SER A CA 1
ATOM 1691 C C . SER A 1 211 ? -15.272 2.557 10.729 1.00 97.81 211 SER A C 1
ATOM 1693 O O . SER A 1 211 ? -15.721 1.414 10.767 1.00 97.81 211 SER A O 1
ATOM 1695 N N . VAL A 1 212 ? -14.084 2.880 11.243 1.00 98.12 212 VAL A N 1
ATOM 1696 C CA . VAL A 1 212 ? -13.355 2.041 12.201 1.00 98.12 212 VAL A CA 1
ATOM 1697 C C . VAL A 1 212 ? -13.001 2.895 13.405 1.00 98.12 212 VAL A C 1
ATOM 1699 O O . VAL A 1 212 ? -12.437 3.977 13.265 1.00 98.12 212 VAL A O 1
ATOM 1702 N N . THR A 1 213 ? -13.309 2.417 14.599 1.00 98.31 213 THR A N 1
ATOM 1703 C CA . THR A 1 213 ? -13.061 3.114 15.856 1.00 98.31 213 THR A CA 1
ATOM 1704 C C . THR A 1 213 ? -12.234 2.223 16.770 1.00 98.31 213 THR A C 1
ATOM 1706 O O . THR A 1 213 ? -12.553 1.053 16.970 1.00 98.31 213 THR A O 1
ATOM 1709 N N . VAL A 1 214 ? -11.170 2.785 17.337 1.00 98.06 214 VAL A N 1
ATOM 1710 C CA . VAL A 1 214 ? -10.414 2.159 18.423 1.00 98.06 214 VAL A CA 1
ATOM 1711 C C . VAL A 1 214 ? -10.991 2.658 19.732 1.00 98.06 214 VAL A C 1
ATOM 1713 O O . VAL A 1 214 ? -11.031 3.868 19.967 1.00 98.06 214 VAL A O 1
ATOM 1716 N N . LEU A 1 215 ? -11.442 1.734 20.566 1.00 97.69 215 LEU A N 1
ATOM 1717 C CA . LEU A 1 215 ? -12.084 2.007 21.842 1.00 97.69 215 LEU A CA 1
ATOM 1718 C C . LEU A 1 215 ? -11.154 1.592 22.979 1.00 97.69 215 LEU A C 1
ATOM 1720 O O . LEU A 1 215 ? -10.489 0.562 22.914 1.00 97.69 215 LEU A O 1
ATOM 1724 N N . ASP A 1 216 ? -11.124 2.384 24.040 1.00 96.44 216 ASP A N 1
ATOM 1725 C CA . ASP A 1 216 ? -10.538 1.974 25.309 1.00 96.44 216 ASP A CA 1
ATOM 1726 C C . ASP A 1 216 ? -11.370 0.831 25.902 1.00 96.44 216 ASP A C 1
ATOM 1728 O O . ASP A 1 216 ? -12.573 1.003 26.095 1.00 96.44 216 ASP A O 1
ATOM 1732 N N . HIS A 1 217 ? -10.754 -0.316 26.200 1.00 95.06 217 HIS A N 1
ATOM 1733 C CA . HIS A 1 217 ? -11.511 -1.506 26.607 1.00 95.06 217 HIS A CA 1
ATOM 1734 C C . HIS A 1 217 ? -12.259 -1.310 27.935 1.00 95.06 217 HIS A C 1
ATOM 1736 O O . HIS A 1 217 ? -13.385 -1.766 28.106 1.00 95.06 217 HIS A O 1
ATOM 1742 N N . ALA A 1 218 ? -11.648 -0.603 28.892 1.00 93.62 218 ALA A N 1
ATOM 1743 C CA . ALA A 1 218 ? -12.228 -0.423 30.220 1.00 93.62 218 ALA A CA 1
ATOM 1744 C C . ALA A 1 218 ? -13.400 0.569 30.225 1.00 93.62 218 ALA A C 1
ATOM 1746 O O . ALA A 1 218 ? -14.336 0.430 31.013 1.00 93.62 218 ALA A O 1
ATOM 1747 N N . THR A 1 219 ? -13.333 1.603 29.384 1.00 94.69 219 THR A N 1
ATOM 1748 C CA . THR A 1 219 ? -14.292 2.719 29.404 1.00 94.69 219 THR A CA 1
ATOM 1749 C C . THR A 1 219 ? -15.207 2.782 28.185 1.00 94.69 219 THR A C 1
ATOM 1751 O O . THR A 1 219 ? -16.134 3.595 28.178 1.00 94.69 219 THR A O 1
ATOM 1754 N N . HIS A 1 220 ? -14.942 1.979 27.152 1.00 95.00 220 HIS A N 1
ATOM 1755 C CA . HIS A 1 220 ? -15.561 2.038 25.823 1.00 95.00 220 HIS A CA 1
ATOM 1756 C C . HIS A 1 220 ? -15.505 3.426 25.162 1.00 95.00 220 HIS A C 1
ATOM 1758 O O . HIS A 1 220 ? -16.288 3.738 24.264 1.00 95.00 220 HIS A O 1
ATOM 1764 N N . ARG A 1 221 ? -14.584 4.295 25.597 1.00 96.38 221 ARG A N 1
ATOM 1765 C CA . ARG A 1 221 ? -14.408 5.625 25.004 1.00 96.38 221 ARG A CA 1
ATOM 1766 C C . ARG A 1 221 ? -13.581 5.531 23.723 1.00 96.38 221 ARG A C 1
ATOM 1768 O O . ARG A 1 221 ? -12.594 4.798 23.704 1.00 96.38 221 ARG A O 1
ATOM 1775 N N . PRO A 1 222 ? -13.914 6.302 22.676 1.00 97.19 222 PRO A N 1
ATOM 1776 C CA . PRO A 1 222 ? -13.109 6.339 21.464 1.00 97.19 222 PRO A CA 1
ATOM 1777 C C . PRO A 1 222 ? -11.742 6.969 21.740 1.00 97.19 222 PRO A C 1
ATOM 1779 O O . PRO A 1 222 ? -11.649 8.098 22.221 1.00 97.19 222 PRO A O 1
ATOM 1782 N N . LEU A 1 223 ? -10.686 6.228 21.412 1.00 96.44 223 LEU A N 1
ATOM 1783 C CA . LEU A 1 223 ? -9.292 6.671 21.447 1.00 96.44 223 LEU A CA 1
ATOM 1784 C C . LEU A 1 223 ? -8.835 7.193 20.083 1.00 96.44 223 LEU A C 1
ATOM 1786 O O . LEU A 1 223 ? -8.039 8.125 20.013 1.00 96.44 223 LEU A O 1
ATOM 1790 N N . ALA A 1 224 ? -9.342 6.597 19.004 1.00 96.69 224 ALA A N 1
ATOM 1791 C CA . ALA A 1 224 ? -9.091 7.022 17.633 1.00 96.69 224 ALA A CA 1
ATOM 1792 C C . ALA A 1 224 ? -10.260 6.616 16.734 1.00 96.69 224 ALA A C 1
ATOM 1794 O O . ALA A 1 224 ? -10.938 5.623 16.999 1.00 96.69 224 ALA A O 1
ATOM 1795 N N . GLN A 1 225 ? -10.477 7.357 15.648 1.00 96.56 225 GLN A N 1
ATOM 1796 C CA . GLN A 1 225 ? -11.546 7.062 14.702 1.00 96.56 225 GLN A CA 1
ATOM 1797 C C . GLN A 1 225 ? -11.113 7.324 13.260 1.00 96.56 225 GLN A C 1
ATOM 1799 O O . GLN A 1 225 ? -10.527 8.361 12.955 1.00 96.56 225 GLN A O 1
ATOM 1804 N N . PHE A 1 226 ? -11.464 6.395 12.379 1.00 96.00 226 PHE A N 1
ATOM 1805 C CA . PHE A 1 226 ? -11.220 6.420 10.947 1.00 96.00 226 PHE A CA 1
ATOM 1806 C C . PHE A 1 226 ? -12.557 6.480 10.212 1.00 96.00 226 PHE A C 1
ATOM 1808 O O . PHE A 1 226 ? -13.121 5.460 9.815 1.00 96.00 226 PHE A O 1
ATOM 1815 N N . LYS A 1 227 ? -13.113 7.690 10.102 1.00 96.38 227 LYS A N 1
ATOM 1816 C CA . LYS A 1 227 ? -14.364 7.925 9.370 1.00 96.38 227 LYS A CA 1
ATOM 1817 C C . LYS A 1 227 ? -14.083 8.051 7.883 1.00 96.38 227 LYS A C 1
ATOM 1819 O O . LYS A 1 227 ? -13.159 8.771 7.518 1.00 96.38 227 LYS A O 1
ATOM 1824 N N . ASN A 1 228 ? -14.932 7.438 7.063 1.00 95.19 228 ASN A N 1
ATOM 1825 C CA . ASN A 1 228 ? -14.820 7.428 5.606 1.00 95.19 228 ASN A CA 1
ATOM 1826 C C . ASN A 1 228 ? -13.391 7.080 5.147 1.00 95.19 228 ASN A C 1
ATOM 1828 O O . ASN A 1 228 ? -12.710 7.948 4.597 1.00 95.19 228 ASN A O 1
ATOM 1832 N N . PRO A 1 229 ? -12.904 5.849 5.410 1.00 95.50 229 PRO A N 1
ATOM 1833 C CA . PRO A 1 229 ? -11.553 5.458 5.019 1.00 95.50 229 PRO A CA 1
ATOM 1834 C C . PRO A 1 229 ? -11.291 5.749 3.530 1.00 95.50 229 PRO A C 1
ATOM 1836 O O . PRO A 1 229 ? -12.232 5.706 2.736 1.00 95.50 229 PRO A O 1
ATOM 1839 N N . PRO A 1 230 ? -10.049 6.047 3.117 1.00 93.88 230 PRO A N 1
ATOM 1840 C CA . PRO A 1 230 ? -9.736 6.288 1.721 1.00 93.88 230 PRO A CA 1
ATOM 1841 C C . PRO A 1 230 ? -9.982 5.019 0.902 1.00 93.88 230 PRO A C 1
ATOM 1843 O O . PRO A 1 230 ? -9.895 3.894 1.408 1.00 93.88 230 PRO A O 1
ATOM 1846 N N . VAL A 1 231 ? -10.270 5.204 -0.383 1.00 93.44 231 VAL A N 1
ATOM 1847 C CA . VAL A 1 231 ? -10.352 4.092 -1.332 1.00 93.44 231 VAL A CA 1
ATOM 1848 C C . VAL A 1 231 ? -8.936 3.604 -1.616 1.00 93.44 231 VAL A C 1
ATOM 1850 O O . VAL A 1 231 ? -8.094 4.361 -2.099 1.00 93.44 231 VAL A O 1
ATOM 1853 N N . VAL A 1 232 ? -8.672 2.332 -1.326 1.00 90.12 232 VAL A N 1
ATOM 1854 C CA . VAL A 1 232 ? -7.367 1.695 -1.544 1.00 90.12 232 VAL A CA 1
ATOM 1855 C C . VAL A 1 232 ? -7.512 0.499 -2.482 1.00 90.12 232 VAL A C 1
ATOM 1857 O O . VAL A 1 232 ? -8.486 -0.244 -2.419 1.00 90.12 232 VAL A O 1
ATOM 1860 N N . SER A 1 233 ? -6.539 0.303 -3.374 1.00 84.62 233 SER A N 1
ATOM 1861 C CA . SER A 1 233 ? -6.556 -0.778 -4.376 1.00 84.62 233 SER A CA 1
ATOM 1862 C C . SER A 1 233 ? -6.096 -2.134 -3.831 1.00 84.62 233 SER A C 1
ATOM 1864 O O . SER A 1 233 ? -6.243 -3.162 -4.493 1.00 84.62 233 SER A O 1
ATOM 1866 N N . SER A 1 234 ? -5.511 -2.142 -2.636 1.00 86.75 234 SER A N 1
ATOM 1867 C CA . SER A 1 234 ? -5.066 -3.330 -1.921 1.00 86.75 234 SER A CA 1
ATOM 1868 C C . SER A 1 234 ? -5.174 -3.098 -0.416 1.00 86.75 234 SER A C 1
ATOM 1870 O O . SER A 1 234 ? -5.347 -1.962 0.039 1.00 86.75 234 SER A O 1
ATOM 1872 N N . TYR A 1 235 ? -5.078 -4.174 0.366 1.00 90.50 235 TYR A N 1
ATOM 1873 C CA . TYR A 1 235 ? -5.126 -4.062 1.818 1.00 90.50 235 TYR A CA 1
ATOM 1874 C C . TYR A 1 235 ? -4.021 -3.138 2.338 1.00 90.50 235 TYR A C 1
ATOM 1876 O O . TYR A 1 235 ? -2.829 -3.407 2.171 1.00 90.50 235 TYR A O 1
ATOM 1884 N N . SER A 1 236 ? -4.441 -2.085 3.027 1.00 92.12 236 SER A N 1
ATOM 1885 C CA . SER A 1 236 ? -3.586 -1.105 3.692 1.00 92.12 236 SER A CA 1
ATOM 1886 C C . SER A 1 236 ? -3.671 -1.273 5.204 1.00 92.12 236 SER A C 1
ATOM 1888 O O . SER A 1 236 ? -4.562 -1.952 5.705 1.00 92.12 236 SER A O 1
ATOM 1890 N N . ILE A 1 237 ? -2.750 -0.670 5.955 1.00 94.69 237 ILE A N 1
ATOM 1891 C CA . ILE A 1 237 ? -2.805 -0.679 7.421 1.00 94.69 237 ILE A CA 1
ATOM 1892 C C . ILE A 1 237 ? -2.986 0.746 7.909 1.00 94.69 237 ILE A C 1
ATOM 1894 O O . ILE A 1 237 ? -2.109 1.580 7.697 1.00 94.69 237 ILE A O 1
ATOM 1898 N N . TRP A 1 238 ? -4.082 1.019 8.607 1.00 97.19 238 TRP A N 1
ATOM 1899 C CA . TRP A 1 238 ? -4.231 2.262 9.352 1.00 97.19 238 TRP A CA 1
ATOM 1900 C C . TRP A 1 238 ? -3.321 2.238 10.579 1.00 97.19 238 TRP A C 1
ATOM 1902 O O . TRP A 1 238 ? -3.429 1.331 11.401 1.00 97.19 238 TRP A O 1
ATOM 1912 N N . ALA A 1 239 ? -2.407 3.203 10.691 1.00 96.62 239 ALA A N 1
ATOM 1913 C CA . ALA A 1 239 ? -1.477 3.301 11.809 1.00 96.62 239 ALA A CA 1
ATOM 1914 C C . ALA A 1 239 ? -2.030 4.243 12.884 1.00 96.62 239 ALA A C 1
ATOM 1916 O O . ALA A 1 239 ? -2.073 5.461 12.704 1.00 96.62 239 ALA A O 1
ATOM 1917 N N . VAL A 1 240 ? -2.423 3.667 14.015 1.00 95.81 240 VAL A N 1
ATOM 1918 C CA . VAL A 1 240 ? -3.027 4.368 15.144 1.00 95.81 240 VAL A CA 1
ATOM 1919 C C . VAL A 1 240 ? -1.982 4.646 16.214 1.00 95.81 240 VAL A C 1
ATOM 1921 O O . VAL A 1 240 ? -1.355 3.741 16.774 1.00 95.81 240 VAL A O 1
ATOM 1924 N N . GLU A 1 241 ? -1.832 5.928 16.523 1.00 93.94 241 GLU A N 1
ATOM 1925 C CA . GLU A 1 241 ? -1.112 6.405 17.693 1.00 93.94 241 GLU A CA 1
ATOM 1926 C C . GLU A 1 241 ? -2.093 6.553 18.851 1.00 93.94 241 GLU A C 1
ATOM 1928 O O . GLU A 1 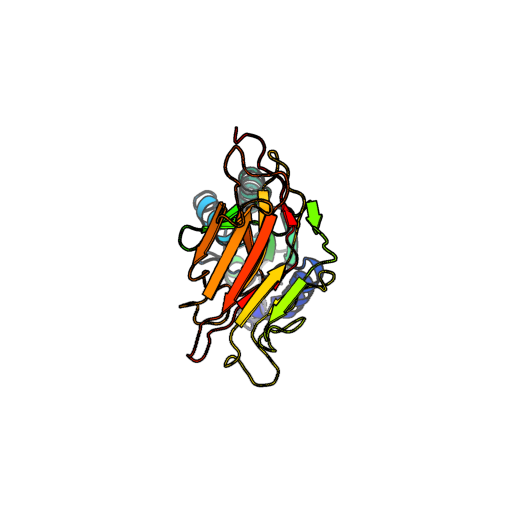241 ? -3.015 7.363 18.797 1.00 93.94 241 GLU A O 1
ATOM 1933 N N . LEU A 1 242 ? -1.926 5.720 19.877 1.00 92.25 242 LEU A N 1
ATOM 1934 C CA . LEU A 1 242 ? -2.787 5.769 21.051 1.00 92.25 242 LEU A CA 1
ATOM 1935 C C . LEU A 1 242 ? -2.399 6.968 21.929 1.00 92.25 242 LEU A C 1
ATOM 1937 O O . LEU A 1 242 ? -1.204 7.207 22.126 1.00 92.25 242 LEU A O 1
ATOM 1941 N N . PRO A 1 243 ? -3.379 7.712 22.472 1.00 91.00 243 PRO A N 1
ATOM 1942 C CA . PRO A 1 243 ? -3.098 8.846 23.339 1.00 91.00 243 PRO A CA 1
ATOM 1943 C C . PRO A 1 243 ? -2.400 8.394 24.626 1.00 91.00 243 PRO A C 1
ATOM 1945 O O . PRO A 1 243 ? -2.590 7.273 25.111 1.00 91.00 243 PRO A O 1
ATOM 1948 N N . SER A 1 244 ? -1.607 9.291 25.215 1.00 85.44 244 SER A N 1
ATOM 1949 C CA . SER A 1 244 ? -1.001 9.046 26.520 1.00 85.44 244 SER A CA 1
ATOM 1950 C C . SER A 1 244 ? -2.090 8.808 27.574 1.00 85.44 244 SER A C 1
ATOM 1952 O O . SER A 1 244 ? -3.056 9.561 27.680 1.00 85.44 244 SER A O 1
ATOM 1954 N N . GLY A 1 245 ? -1.948 7.727 28.343 1.00 80.56 245 GLY A N 1
ATOM 1955 C CA . GLY A 1 245 ? -2.932 7.332 29.354 1.00 80.56 245 GLY A CA 1
ATOM 1956 C C . GLY A 1 245 ? -4.088 6.463 28.846 1.00 80.56 245 GLY A C 1
ATOM 1957 O O . GLY A 1 245 ? -4.970 6.150 29.642 1.00 80.56 245 GLY A O 1
ATOM 1958 N N . ALA A 1 246 ? -4.086 6.040 27.574 1.00 85.31 246 ALA A N 1
ATOM 1959 C CA . ALA A 1 246 ? -4.935 4.931 27.133 1.00 85.31 246 ALA A CA 1
ATOM 1960 C C . ALA A 1 246 ? -4.678 3.683 27.995 1.00 85.31 246 ALA A C 1
ATOM 1962 O O . ALA A 1 246 ? -3.543 3.444 28.428 1.00 85.31 246 ALA A O 1
ATOM 1963 N N . SER A 1 247 ? -5.715 2.880 28.241 1.00 87.31 247 SER A N 1
ATOM 1964 C CA . SER A 1 247 ? -5.527 1.612 28.944 1.00 87.31 247 SER A CA 1
ATOM 1965 C C . SER A 1 247 ? -4.619 0.655 28.159 1.00 87.31 247 SER A C 1
ATOM 1967 O O . SER A 1 247 ? -4.378 0.800 26.955 1.00 87.31 247 SER A O 1
ATOM 1969 N N . SER A 1 248 ? -4.108 -0.362 28.856 1.00 91.44 248 SER A N 1
ATOM 1970 C CA . SER A 1 248 ? -3.272 -1.413 28.265 1.00 91.44 248 SER A CA 1
ATOM 1971 C C . SER A 1 248 ? -4.036 -2.326 27.300 1.00 91.44 248 SER A C 1
ATOM 1973 O O . SER A 1 248 ? -3.454 -3.279 26.784 1.00 91.44 248 SER A O 1
ATOM 1975 N N . GLN A 1 249 ? -5.335 -2.092 27.093 1.00 96.00 249 GLN A N 1
ATOM 1976 C CA . GLN A 1 249 ? -6.198 -2.911 26.257 1.00 96.00 249 GLN A CA 1
ATOM 1977 C C . GLN A 1 249 ? -7.171 -2.058 25.448 1.00 96.00 249 GLN A C 1
ATOM 1979 O O . GLN A 1 249 ? -7.739 -1.091 25.946 1.00 96.00 249 GLN A O 1
ATOM 1984 N N . VAL A 1 250 ? -7.397 -2.443 24.198 1.00 97.06 250 VAL A N 1
ATOM 1985 C CA . VAL A 1 250 ? -8.345 -1.758 23.313 1.00 97.06 250 VAL A CA 1
ATOM 1986 C C . VAL A 1 250 ? -9.247 -2.741 22.600 1.00 97.06 250 VAL A C 1
ATOM 1988 O O . VAL A 1 250 ? -8.842 -3.871 22.324 1.00 97.06 250 VAL A O 1
ATOM 1991 N N . ASP A 1 251 ? -10.432 -2.269 22.247 1.00 97.44 251 ASP A N 1
ATOM 1992 C CA . ASP A 1 251 ? -11.320 -2.926 21.298 1.00 97.44 251 ASP A CA 1
ATOM 1993 C C . ASP A 1 251 ? -11.279 -2.178 19.961 1.00 97.44 251 ASP A C 1
ATOM 1995 O O . ASP A 1 251 ? -10.976 -0.983 19.888 1.00 97.44 251 ASP A O 1
ATOM 1999 N N . VAL A 1 252 ? -11.584 -2.886 18.882 1.00 97.69 252 VAL A N 1
ATOM 2000 C CA . VAL A 1 252 ? -11.764 -2.316 17.549 1.00 97.69 252 VAL A CA 1
ATOM 2001 C C . VAL A 1 252 ? -13.200 -2.566 17.126 1.00 97.69 252 VAL A C 1
ATOM 2003 O O . VAL A 1 252 ? -13.634 -3.714 17.048 1.00 97.69 252 VAL A O 1
ATOM 2006 N N . LEU A 1 253 ? -13.913 -1.483 16.837 1.00 97.62 253 LEU A N 1
ATOM 2007 C CA . LEU A 1 253 ? -15.272 -1.481 16.316 1.00 97.62 253 LEU A CA 1
ATOM 2008 C C . LEU A 1 253 ? -15.238 -0.986 14.872 1.00 97.62 253 LEU A C 1
ATOM 2010 O O . LEU A 1 253 ? -14.859 0.157 14.630 1.00 97.62 253 LEU A O 1
ATOM 2014 N N . ALA A 1 254 ? -15.647 -1.813 13.921 1.00 97.62 254 ALA A N 1
ATOM 2015 C CA . ALA A 1 254 ? -15.934 -1.373 12.566 1.00 97.62 254 ALA A CA 1
ATOM 2016 C C . ALA A 1 254 ? -17.431 -1.348 12.302 1.00 97.62 254 ALA A C 1
ATOM 2018 O O . ALA A 1 254 ? -18.186 -2.183 12.800 1.00 97.62 254 ALA A O 1
ATOM 2019 N N . GLU A 1 255 ? -17.841 -0.372 11.507 1.00 97.44 255 GLU A N 1
ATOM 2020 C CA . GLU A 1 255 ? -19.233 -0.105 11.193 1.00 97.44 255 GLU A CA 1
ATOM 2021 C C . GLU A 1 255 ? -19.371 0.122 9.692 1.00 97.44 255 GLU A C 1
ATOM 2023 O O . GLU A 1 255 ? -18.644 0.921 9.094 1.00 97.44 255 GLU A O 1
ATOM 2028 N N . ASP A 1 256 ? -20.326 -0.587 9.103 1.00 96.31 256 ASP A N 1
ATOM 2029 C CA . ASP A 1 256 ? -20.823 -0.331 7.763 1.00 96.31 256 ASP A CA 1
ATOM 2030 C C . ASP A 1 256 ? -22.289 0.085 7.866 1.00 96.31 256 ASP A C 1
ATOM 2032 O O . ASP A 1 256 ? -23.176 -0.740 8.110 1.00 96.31 256 ASP A O 1
ATOM 2036 N N . ASP A 1 257 ? -22.523 1.385 7.709 1.00 94.81 257 ASP A N 1
ATOM 2037 C CA . ASP A 1 257 ? -23.855 1.970 7.625 1.00 94.81 257 ASP A CA 1
ATOM 2038 C C . ASP A 1 257 ? -24.175 2.448 6.192 1.00 94.81 257 ASP A C 1
ATOM 2040 O O . ASP A 1 257 ? -25.099 3.237 5.973 1.00 94.81 257 ASP A O 1
ATOM 2044 N N . GLY A 1 258 ? -23.424 1.966 5.198 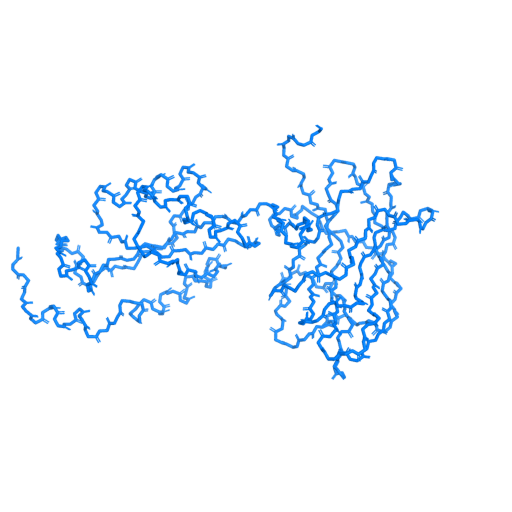1.00 90.25 258 GLY A N 1
ATOM 2045 C CA . GLY A 1 258 ? -23.630 2.252 3.784 1.00 90.25 258 GLY A CA 1
ATOM 2046 C C . GLY A 1 258 ? -24.933 1.657 3.244 1.00 90.25 258 GLY A C 1
ATOM 2047 O O . GLY A 1 258 ? -25.385 0.604 3.667 1.00 90.25 258 GLY A O 1
ATOM 2048 N N . ALA A 1 259 ? -25.578 2.345 2.306 1.00 88.19 259 ALA A N 1
ATOM 2049 C CA . ALA A 1 259 ? -26.808 1.888 1.646 1.00 88.19 259 ALA A CA 1
ATOM 2050 C C . ALA A 1 259 ? -26.745 2.000 0.112 1.00 88.19 259 ALA A C 1
ATOM 2052 O O . ALA A 1 259 ? -27.726 1.732 -0.579 1.00 88.19 259 ALA A O 1
ATOM 2053 N N . SER A 1 260 ? -25.611 2.451 -0.415 1.00 88.44 260 SER A N 1
ATOM 2054 C CA . SER A 1 260 ? -25.359 2.695 -1.829 1.00 88.44 260 SER A CA 1
ATOM 2055 C C . SER A 1 260 ? -24.407 1.645 -2.374 1.00 88.44 260 SER A C 1
ATOM 2057 O O . SER A 1 260 ? -23.581 1.094 -1.650 1.00 88.44 260 SER A O 1
ATOM 2059 N N . TRP A 1 261 ? -24.492 1.428 -3.682 1.00 91.12 261 TRP A N 1
ATOM 2060 C CA . TRP A 1 261 ? -23.550 0.575 -4.390 1.00 91.12 261 TRP A CA 1
ATOM 2061 C C . TRP A 1 261 ? -22.103 1.019 -4.140 1.00 91.12 261 TRP A C 1
ATOM 2063 O O . TRP A 1 261 ? -21.787 2.212 -4.147 1.00 91.12 261 TRP A O 1
ATOM 2073 N N . GLY A 1 262 ? -21.223 0.045 -3.953 1.00 90.44 262 GLY A N 1
ATOM 2074 C CA . GLY A 1 262 ? -19.805 0.229 -3.714 1.00 90.44 262 GLY A CA 1
ATOM 2075 C C . GLY A 1 262 ? -19.429 0.499 -2.259 1.00 90.44 262 GLY A C 1
ATOM 2076 O O . GLY A 1 262 ? -18.241 0.688 -2.002 1.00 90.44 262 GLY A O 1
ATOM 2077 N N . GLN A 1 263 ? -20.388 0.525 -1.328 1.00 94.56 263 GLN A N 1
ATOM 2078 C CA . GLN A 1 263 ? -20.126 0.727 0.097 1.00 94.56 263 GLN A CA 1
ATOM 2079 C C . GLN A 1 263 ? -19.925 -0.610 0.789 1.00 94.56 263 GLN A C 1
ATOM 2081 O O . GLN A 1 263 ? -20.872 -1.349 1.012 1.00 94.56 263 GLN A O 1
ATOM 2086 N N . TRP A 1 264 ? -18.671 -0.923 1.090 1.00 95.19 264 TRP A N 1
ATOM 2087 C CA . TRP A 1 264 ? -18.318 -2.055 1.934 1.00 95.19 264 TRP A CA 1
ATOM 2088 C C . TRP A 1 264 ? -16.935 -1.843 2.549 1.00 95.19 264 TRP A C 1
ATOM 2090 O O . TRP A 1 264 ? -16.087 -1.136 1.993 1.00 95.19 264 TRP A O 1
ATOM 2100 N N . LEU A 1 265 ? -16.699 -2.467 3.700 1.00 96.25 265 LEU A N 1
ATOM 2101 C CA . LEU A 1 265 ? -15.442 -2.413 4.440 1.00 96.25 265 LEU A CA 1
ATOM 2102 C C . LEU A 1 265 ? -15.032 -3.830 4.833 1.00 96.25 265 LEU A C 1
ATOM 2104 O O . LEU A 1 265 ? -15.853 -4.630 5.276 1.00 96.25 265 LEU A O 1
ATOM 2108 N N . SER A 1 266 ? -13.744 -4.128 4.710 1.00 95.44 266 SER A N 1
ATOM 2109 C CA . SER A 1 266 ? -13.138 -5.289 5.346 1.00 95.44 266 SER A CA 1
ATOM 2110 C C . SER A 1 266 ? -11.971 -4.855 6.211 1.00 95.44 266 SER A C 1
ATOM 2112 O O . SER A 1 266 ? -11.158 -4.035 5.789 1.00 95.44 266 SER A O 1
ATOM 2114 N N . ILE A 1 267 ? -11.883 -5.424 7.411 1.00 95.56 267 ILE A N 1
ATOM 2115 C CA . ILE A 1 267 ? -10.770 -5.237 8.337 1.00 95.56 267 ILE A CA 1
ATOM 2116 C C . ILE A 1 267 ? -10.133 -6.581 8.687 1.00 95.56 267 ILE A C 1
ATOM 2118 O O . ILE A 1 267 ? -10.800 -7.615 8.693 1.00 95.56 267 ILE A O 1
ATOM 2122 N N . GLY A 1 268 ? -8.837 -6.572 8.975 1.00 93.56 268 GLY A N 1
ATOM 2123 C CA . GLY A 1 268 ? -8.118 -7.727 9.512 1.00 93.56 268 GLY A CA 1
ATOM 2124 C C . GLY A 1 268 ? -7.951 -7.645 11.021 1.00 93.56 268 GLY A C 1
ATOM 2125 O O . GLY A 1 268 ? -8.201 -6.598 11.620 1.00 93.56 268 GLY A O 1
ATOM 2126 N N . LEU A 1 269 ? -7.452 -8.725 11.625 1.00 93.88 269 LEU A N 1
ATOM 2127 C CA . LEU A 1 269 ? -6.933 -8.659 12.992 1.00 93.88 269 LEU A CA 1
ATOM 2128 C C . LEU A 1 269 ? -5.937 -7.496 13.148 1.00 93.88 269 LEU A C 1
ATOM 2130 O O . LEU A 1 269 ? -5.094 -7.296 12.262 1.00 93.88 269 LEU A O 1
ATOM 2134 N N . PRO A 1 270 ? -5.974 -6.757 14.271 1.00 95.38 270 PRO A N 1
ATOM 2135 C CA . PRO A 1 270 ? -5.007 -5.709 14.522 1.00 95.38 270 PRO A CA 1
ATOM 2136 C C . PRO A 1 270 ? -3.589 -6.259 14.579 1.00 95.38 270 PRO A C 1
ATOM 2138 O O . PRO A 1 270 ? -3.338 -7.406 14.949 1.00 95.38 270 PRO A O 1
ATOM 2141 N N . VAL A 1 271 ? -2.637 -5.412 14.229 1.00 94.81 271 VAL A N 1
ATOM 2142 C CA . VAL A 1 271 ? -1.218 -5.741 14.189 1.00 94.81 271 VAL A CA 1
ATOM 2143 C C . VAL A 1 271 ? -0.433 -4.771 15.050 1.00 94.81 271 VAL A C 1
ATOM 2145 O O . VAL A 1 271 ? -0.805 -3.610 15.215 1.00 94.81 271 VAL A O 1
ATOM 2148 N N . ARG A 1 272 ? 0.691 -5.230 15.584 1.00 94.94 272 ARG A N 1
ATOM 2149 C CA . ARG A 1 272 ? 1.682 -4.354 16.196 1.00 94.94 272 ARG A CA 1
ATOM 2150 C C . ARG A 1 272 ? 2.596 -3.814 15.109 1.00 94.94 272 ARG A C 1
ATOM 2152 O O . ARG A 1 272 ? 3.099 -4.576 14.281 1.00 94.94 272 ARG A O 1
ATOM 2159 N N . LEU A 1 273 ? 2.809 -2.505 15.124 1.00 94.62 273 LEU A N 1
ATOM 2160 C CA . LEU A 1 273 ? 3.697 -1.824 14.193 1.00 94.62 273 LEU A CA 1
ATOM 2161 C C . LEU A 1 273 ? 4.925 -1.284 14.921 1.00 94.62 273 LEU A C 1
ATOM 2163 O O . LEU A 1 273 ? 4.821 -0.714 16.012 1.00 94.62 273 LEU A O 1
ATOM 2167 N N . LEU A 1 274 ? 6.085 -1.427 14.287 1.00 90.56 274 LEU A N 1
ATOM 2168 C CA . LEU A 1 274 ? 7.323 -0.802 14.743 1.00 90.56 274 LEU A CA 1
ATOM 2169 C C . LEU A 1 274 ? 7.189 0.728 14.667 1.00 90.56 274 LEU A C 1
ATOM 2171 O O . LEU A 1 274 ? 6.813 1.259 13.623 1.00 90.56 274 LEU A O 1
ATOM 2175 N N . LYS A 1 275 ? 7.495 1.452 15.753 1.00 80.94 275 LYS A N 1
ATOM 2176 C CA . LYS A 1 275 ? 7.630 2.915 15.684 1.00 80.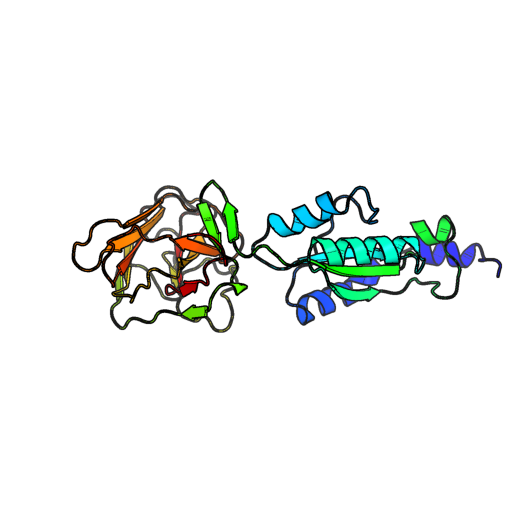94 275 LYS A CA 1
ATOM 2177 C C . LYS A 1 275 ? 8.943 3.281 14.975 1.00 80.94 275 LYS A C 1
ATOM 2179 O O . LYS A 1 275 ? 9.955 2.616 15.209 1.00 80.94 275 LYS A O 1
ATOM 2184 N N . PRO A 1 276 ? 8.963 4.333 14.138 1.00 71.44 276 PRO A N 1
ATOM 2185 C CA . PRO A 1 276 ? 10.206 4.888 13.624 1.00 71.44 276 PRO A CA 1
ATOM 2186 C C . PRO A 1 276 ? 11.118 5.296 14.783 1.00 71.44 276 PRO A C 1
ATOM 2188 O O . PRO A 1 276 ? 10.688 5.971 15.719 1.00 71.44 276 PRO A O 1
ATOM 2191 N N . SER A 1 277 ? 12.389 4.914 14.716 1.00 58.53 277 SER A N 1
ATOM 2192 C CA . SER A 1 277 ? 13.402 5.386 15.657 1.00 58.53 277 SER A CA 1
ATOM 2193 C C . SER A 1 277 ? 13.485 6.919 15.577 1.00 58.53 277 SER A C 1
ATOM 2195 O O . SER A 1 277 ? 13.911 7.444 14.551 1.00 58.53 277 SER A O 1
ATOM 2197 N N . GLY A 1 278 ? 13.072 7.638 16.628 1.00 54.03 278 GLY A N 1
ATOM 2198 C CA . GLY A 1 278 ? 13.214 9.102 16.722 1.00 54.03 278 GLY A CA 1
ATOM 2199 C C . GLY A 1 278 ? 11.930 9.918 16.916 1.00 54.03 278 GLY A C 1
ATOM 2200 O O . GLY A 1 278 ? 12.014 11.139 16.968 1.00 54.03 278 GLY A O 1
ATOM 2201 N N . SER A 1 279 ? 10.759 9.289 17.045 1.00 42.03 279 SER A N 1
ATOM 2202 C CA . SER A 1 279 ? 9.524 9.974 17.457 1.00 42.03 279 SER A CA 1
ATOM 2203 C C . SER A 1 279 ? 9.283 9.777 18.958 1.00 42.03 279 SER A C 1
ATOM 2205 O O . SER A 1 279 ? 8.622 8.816 19.360 1.00 42.03 279 SER A O 1
ATOM 2207 N N . SER A 1 280 ? 9.870 10.657 19.768 1.00 35.31 280 SER A N 1
ATOM 2208 C CA . SER A 1 280 ? 9.561 10.858 21.191 1.00 35.31 280 SER A CA 1
ATOM 2209 C C . SER A 1 280 ? 9.148 12.300 21.420 1.00 35.31 280 SER A C 1
ATOM 2211 O O . SER A 1 280 ? 9.908 13.163 20.922 1.00 35.31 280 SER A O 1
#

Sequence (280 aa):
AVISYKLVFIGMRVPIKDRARTYEQALTEREQAPIVYPARELFVPGNVDEVAAVAQDRPEDIIVPTHDYNDPYTRRVFHELQRVTGAREVGHFASLFPDFSPNTILAYHCPAIRYVRLPGPSFYHLDGVRLASWKQVSEVLRTSHMKVFSWVRNGVYPDVKIPTNRDEFFGSYTNGGDANRGTFEMGPFETRPDTFLGIPFITGPVTTSLSVTVLDHATHRPLAQFKNPPVVSSYSIWAVELPSGASSQVDVLAEDDGASWGQWLSIGLPVRLLKPSGSS